Protein AF-A0A9P7HL99-F1 (afdb_monomer)

Sequence (178 aa):
MVLHQYDYIFAIGTIFSFLDAWNIGANDVANAIGPYATIYQIWRTGGLEGSKSSVPVWILCFGGAGIALGIWTHGYNIMRNLGNRLTLHSPSRGFSMELGVAITIILATRLKLPVSTTQCITGATVGVGLCSGTWRSINWRMVAWIYMGWIITLPVAGVISGVICGIIINAPRWGYSG

Secondary structure (DSSP, 8-state):
---GGGHHHHHHHHHHHHHHHHHHHHHHHHHHHHHHHHHHHHHHHSS---S--PPPHHHHHHHHHHHHHHIIIIIHHHHHHHHHHSB---HHHHHHHHHHHHHHHHHHHHTT----HHHHHHHHHHHHHHTTS-GGGB-HHHHHHHHHHHHHHHHHHHHHHHHHHHHHHHS--TT---

Solvent-accessible surface area (backbone atoms only — not comparable to full-atom values): 10237 Å² total; per-residue (Å²): 134,86,64,72,88,47,50,62,52,39,53,52,30,52,56,50,52,53,52,49,52,51,54,48,49,66,56,53,37,49,72,63,38,47,64,51,48,51,53,53,39,35,70,75,68,76,44,86,74,64,99,72,72,83,72,59,67,69,56,54,51,50,40,51,51,52,51,54,51,46,43,73,75,55,35,62,62,55,51,51,42,60,59,71,57,36,40,92,70,51,57,70,52,47,36,53,25,50,54,52,26,50,55,51,52,52,52,32,54,77,70,68,47,92,73,60,66,70,55,39,44,52,50,27,49,51,51,59,32,51,73,68,76,37,83,79,49,41,37,60,70,55,53,51,52,54,55,52,47,58,63,50,48,54,59,51,52,50,49,54,52,50,52,53,51,52,49,62,74,69,46,88,71,86,87,75,80,132

Structure (mmCIF, N/CA/C/O backbone):
data_AF-A0A9P7HL99-F1
#
_entry.id   AF-A0A9P7HL99-F1
#
loop_
_atom_site.group_PDB
_atom_site.id
_atom_site.type_symbol
_atom_site.label_atom_id
_atom_site.label_alt_id
_atom_site.label_comp_id
_atom_site.label_asym_id
_atom_site.label_entity_id
_atom_site.label_seq_id
_atom_site.pdbx_PDB_ins_code
_atom_site.Cartn_x
_atom_site.Cartn_y
_atom_site.Cartn_z
_atom_site.occupancy
_atom_site.B_iso_or_equiv
_atom_site.auth_seq_id
_atom_site.auth_comp_id
_atom_site.auth_asym_id
_atom_site.auth_atom_id
_atom_site.pdbx_PDB_model_num
ATOM 1 N N . MET A 1 1 ? 26.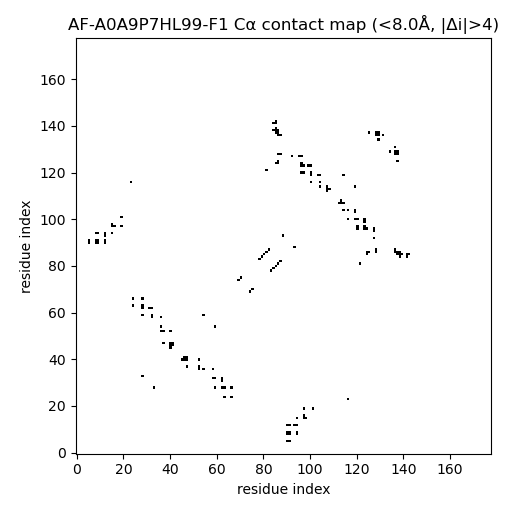460 -10.423 -21.998 1.00 44.81 1 MET A N 1
ATOM 2 C CA . MET A 1 1 ? 27.268 -9.187 -21.928 1.00 44.81 1 MET A CA 1
ATOM 3 C C . MET A 1 1 ? 26.796 -8.421 -20.700 1.00 44.81 1 MET A C 1
ATOM 5 O O . MET A 1 1 ? 25.656 -7.976 -20.701 1.00 44.81 1 MET A O 1
ATOM 9 N N . VAL A 1 2 ? 27.578 -8.399 -19.616 1.00 52.19 2 VAL A N 1
ATOM 10 C CA . VAL A 1 2 ? 27.206 -7.701 -18.370 1.00 52.19 2 VAL A CA 1
ATOM 11 C C . VAL A 1 2 ? 27.479 -6.216 -18.589 1.00 52.19 2 VAL A C 1
ATOM 13 O O . VAL A 1 2 ? 28.626 -5.819 -18.781 1.00 52.19 2 VAL A O 1
ATOM 16 N N . LEU A 1 3 ? 26.427 -5.405 -18.674 1.00 57.12 3 LEU A N 1
ATOM 17 C CA . LEU A 1 3 ? 26.557 -3.970 -18.907 1.00 57.12 3 LEU A CA 1
ATOM 18 C C . LEU A 1 3 ? 26.861 -3.262 -17.579 1.00 57.12 3 LEU A C 1
ATOM 20 O O . LEU A 1 3 ? 25.965 -2.684 -16.970 1.00 57.12 3 LEU A O 1
ATOM 24 N N . HIS A 1 4 ? 28.132 -3.258 -17.170 1.00 64.75 4 HIS A N 1
ATOM 25 C CA . HIS A 1 4 ? 28.610 -2.537 -15.977 1.00 64.75 4 HIS A CA 1
ATOM 26 C C . HIS A 1 4 ? 28.215 -1.047 -15.944 1.00 64.75 4 HIS A C 1
ATOM 28 O O . HIS A 1 4 ? 28.134 -0.424 -14.889 1.00 64.75 4 HIS A O 1
ATOM 34 N N . GLN A 1 5 ? 27.911 -0.471 -17.108 1.00 64.00 5 GLN A N 1
ATOM 35 C CA . GLN A 1 5 ? 27.458 0.907 -17.264 1.00 64.00 5 GLN A CA 1
ATOM 36 C C . GLN A 1 5 ? 26.009 1.154 -16.792 1.00 64.00 5 GLN A C 1
ATOM 38 O O . GLN A 1 5 ? 25.572 2.293 -16.796 1.00 64.00 5 GLN A O 1
ATOM 43 N N . TYR A 1 6 ? 25.238 0.143 -16.380 1.00 66.25 6 TYR A N 1
ATOM 44 C CA . TYR A 1 6 ? 23.918 0.360 -15.757 1.00 66.25 6 TYR A CA 1
ATOM 45 C C . TYR A 1 6 ? 23.887 0.003 -14.268 1.00 66.25 6 TYR A C 1
ATOM 47 O O . TYR A 1 6 ? 22.894 0.297 -13.602 1.00 66.25 6 TYR A O 1
ATOM 55 N N . ASP A 1 7 ? 24.979 -0.544 -13.727 1.00 75.50 7 ASP A N 1
ATOM 56 C CA . ASP A 1 7 ? 25.075 -0.951 -12.321 1.00 75.50 7 ASP A CA 1
ATOM 57 C C . ASP A 1 7 ? 24.948 0.254 -11.380 1.00 75.50 7 ASP A C 1
ATOM 59 O O . ASP A 1 7 ? 24.289 0.165 -10.348 1.00 75.50 7 ASP A O 1
ATOM 63 N N . TYR A 1 8 ? 25.496 1.417 -11.758 1.00 78.56 8 TYR A N 1
ATOM 64 C CA . TYR A 1 8 ? 25.363 2.641 -10.961 1.00 78.56 8 TYR A CA 1
ATOM 65 C C . TYR A 1 8 ? 23.926 3.179 -10.955 1.00 78.56 8 TYR A C 1
ATOM 67 O O . TYR A 1 8 ? 23.447 3.629 -9.917 1.00 78.56 8 TYR A O 1
ATOM 75 N N . ILE A 1 9 ? 23.211 3.103 -12.086 1.00 79.62 9 ILE A N 1
ATOM 76 C CA . ILE A 1 9 ? 21.798 3.515 -12.168 1.00 79.62 9 ILE A CA 1
ATOM 77 C C . ILE A 1 9 ? 20.944 2.572 -11.332 1.00 79.62 9 ILE A C 1
ATOM 79 O O . ILE A 1 9 ? 20.046 3.018 -10.628 1.00 79.62 9 ILE A O 1
ATOM 83 N N . PHE A 1 10 ? 21.240 1.276 -11.385 1.00 79.00 10 PHE A N 1
ATOM 84 C CA . PHE A 1 10 ? 20.561 0.280 -10.572 1.00 79.00 10 PHE A CA 1
ATOM 85 C C . PHE A 1 10 ? 20.827 0.483 -9.072 1.00 79.00 10 PHE A C 1
ATOM 87 O O . PHE A 1 10 ? 19.891 0.447 -8.275 1.00 79.00 10 PHE A O 1
ATOM 94 N N . ALA A 1 11 ? 22.073 0.768 -8.683 1.00 82.50 11 ALA A N 1
ATOM 95 C CA . ALA A 1 11 ? 22.438 1.052 -7.296 1.00 82.50 11 ALA A CA 1
ATOM 96 C C . ALA A 1 11 ? 21.744 2.317 -6.767 1.00 82.50 11 ALA A C 1
ATOM 98 O O . ALA A 1 11 ? 21.153 2.289 -5.689 1.00 82.50 11 ALA A O 1
ATOM 99 N N . ILE A 1 12 ? 21.754 3.404 -7.546 1.00 82.06 12 ILE A N 1
ATOM 100 C CA . ILE A 1 12 ? 21.038 4.640 -7.203 1.00 82.06 12 ILE A CA 1
ATOM 101 C C . ILE A 1 12 ? 19.532 4.377 -7.137 1.00 82.06 12 ILE A C 1
ATOM 103 O O . ILE A 1 12 ? 18.899 4.767 -6.162 1.00 82.06 12 ILE A O 1
ATOM 107 N N . GLY A 1 13 ? 18.968 3.671 -8.120 1.00 83.00 13 GLY A N 1
ATOM 108 C CA . GLY A 1 13 ? 17.556 3.291 -8.131 1.00 83.00 13 GLY A CA 1
ATOM 109 C C . GLY A 1 13 ? 17.159 2.537 -6.870 1.00 83.00 13 GLY A C 1
ATOM 110 O O . GLY A 1 13 ? 16.216 2.928 -6.207 1.00 83.00 13 GLY A O 1
ATOM 111 N N . THR A 1 14 ? 17.965 1.564 -6.448 1.00 82.94 14 THR A N 1
ATOM 112 C CA . THR A 1 14 ? 17.707 0.791 -5.224 1.00 82.94 14 THR A CA 1
ATOM 113 C C . THR A 1 14 ? 17.634 1.682 -3.977 1.00 82.94 14 THR A C 1
ATOM 115 O O . THR A 1 14 ? 16.794 1.461 -3.107 1.00 82.94 14 THR A O 1
ATOM 118 N N . ILE A 1 15 ? 18.481 2.715 -3.879 1.00 85.75 15 ILE A N 1
ATOM 119 C CA . ILE A 1 15 ? 18.428 3.683 -2.770 1.00 85.75 15 ILE A CA 1
ATOM 120 C C . ILE A 1 15 ? 17.095 4.444 -2.781 1.00 85.75 15 ILE A C 1
ATOM 122 O O . ILE A 1 15 ? 16.484 4.618 -1.727 1.00 85.75 15 ILE A O 1
ATOM 126 N N . PHE A 1 16 ? 16.618 4.860 -3.955 1.00 82.44 16 PHE A N 1
ATOM 127 C CA . PHE A 1 16 ? 15.313 5.510 -4.094 1.00 82.44 16 PHE A CA 1
ATOM 128 C C . PHE A 1 16 ? 14.154 4.555 -3.786 1.00 82.44 16 PHE A C 1
ATOM 130 O O . PHE A 1 16 ? 13.246 4.953 -3.058 1.00 82.44 16 PHE A O 1
ATOM 137 N N . SER A 1 17 ? 14.238 3.284 -4.183 1.00 84.12 17 SER A N 1
ATOM 138 C CA . SER A 1 17 ? 13.255 2.264 -3.811 1.00 84.12 17 SER A CA 1
ATOM 139 C C . SER A 1 17 ? 13.123 2.113 -2.289 1.00 84.12 17 SER A C 1
ATOM 141 O O . SER A 1 17 ? 12.017 1.940 -1.778 1.00 84.12 17 SER A O 1
ATOM 143 N N . PHE A 1 18 ? 14.228 2.208 -1.535 1.00 86.19 18 PHE A N 1
ATOM 144 C CA . PHE A 1 18 ? 14.181 2.199 -0.065 1.00 86.19 18 PHE A CA 1
ATOM 145 C C . PHE A 1 18 ? 13.481 3.439 0.507 1.00 86.19 18 PHE A C 1
ATOM 147 O O . PHE A 1 18 ? 12.719 3.322 1.470 1.00 86.19 18 PHE A O 1
ATOM 154 N N . LEU A 1 19 ? 13.713 4.616 -0.079 1.00 83.62 19 LEU A N 1
ATOM 155 C CA . LEU A 1 19 ? 13.029 5.850 0.320 1.00 83.62 19 LEU A CA 1
ATOM 156 C C . LEU A 1 19 ? 11.526 5.778 0.019 1.00 83.62 19 LEU A C 1
ATOM 158 O O . LEU A 1 19 ? 10.709 6.172 0.853 1.00 83.62 19 LEU A O 1
ATOM 162 N N . ASP A 1 20 ? 11.149 5.224 -1.130 1.00 82.06 20 ASP A N 1
ATOM 163 C CA . ASP A 1 20 ? 9.748 5.010 -1.488 1.00 82.06 20 ASP A CA 1
ATOM 164 C C . ASP A 1 20 ? 9.086 3.982 -0.570 1.00 82.06 20 ASP A C 1
ATOM 166 O O . ASP A 1 20 ? 7.973 4.218 -0.100 1.00 82.06 20 ASP A O 1
ATOM 170 N N . ALA A 1 21 ? 9.779 2.896 -0.215 1.00 85.00 21 ALA A N 1
ATOM 171 C CA . ALA A 1 21 ? 9.283 1.926 0.759 1.00 85.00 21 ALA A CA 1
ATOM 172 C C . ALA A 1 21 ? 9.012 2.572 2.131 1.00 85.00 21 ALA A C 1
ATOM 174 O O . ALA A 1 21 ? 7.986 2.287 2.754 1.00 85.00 21 ALA A O 1
ATOM 175 N N . TRP A 1 22 ? 9.883 3.483 2.580 1.00 83.81 22 TRP A N 1
ATOM 176 C CA . TRP A 1 22 ? 9.656 4.268 3.796 1.00 83.81 22 TRP A CA 1
ATOM 177 C C . TRP A 1 22 ? 8.414 5.161 3.677 1.00 83.81 22 TRP A C 1
ATOM 179 O O . TRP A 1 22 ? 7.564 5.162 4.571 1.00 83.81 22 TRP A O 1
ATOM 189 N N . ASN A 1 23 ? 8.280 5.898 2.570 1.00 81.44 23 ASN A N 1
ATOM 190 C CA . ASN A 1 23 ? 7.140 6.787 2.332 1.00 81.44 23 ASN A CA 1
ATOM 191 C C . ASN A 1 23 ? 5.810 6.020 2.260 1.00 81.44 23 ASN A C 1
ATOM 193 O O . ASN A 1 23 ? 4.817 6.466 2.836 1.00 81.44 23 ASN A O 1
ATOM 197 N N . ILE A 1 24 ? 5.796 4.858 1.598 1.00 81.56 24 ILE A N 1
ATOM 198 C CA . ILE A 1 24 ? 4.633 3.962 1.531 1.00 81.56 24 ILE A CA 1
ATOM 199 C C . ILE A 1 24 ? 4.276 3.472 2.933 1.00 81.56 24 ILE A C 1
ATOM 201 O O . ILE A 1 24 ? 3.126 3.599 3.340 1.00 81.56 24 ILE A O 1
ATOM 205 N N . GLY A 1 25 ? 5.257 2.988 3.702 1.00 84.25 25 GLY A N 1
ATOM 206 C CA . GLY A 1 25 ? 5.031 2.547 5.078 1.00 84.25 25 GLY A CA 1
ATOM 207 C C . GLY A 1 25 ? 4.438 3.653 5.956 1.00 84.25 25 GLY A C 1
ATOM 208 O O . GLY A 1 25 ? 3.453 3.424 6.653 1.00 84.25 25 GLY A O 1
ATOM 209 N N . ALA A 1 26 ? 4.978 4.871 5.882 1.00 79.19 26 ALA A N 1
ATOM 210 C CA . ALA A 1 26 ? 4.468 6.011 6.642 1.00 79.19 26 ALA A CA 1
ATOM 211 C C . ALA A 1 26 ? 3.020 6.382 6.266 1.00 79.19 26 ALA A C 1
ATOM 213 O O . ALA A 1 26 ? 2.236 6.747 7.143 1.00 79.19 26 ALA A O 1
ATOM 214 N N . ASN A 1 27 ? 2.659 6.275 4.983 1.00 80.44 27 ASN A N 1
ATOM 215 C CA . ASN A 1 27 ? 1.306 6.550 4.502 1.00 80.44 27 ASN A CA 1
ATOM 216 C C . ASN A 1 27 ? 0.318 5.439 4.906 1.00 80.44 27 ASN A C 1
ATOM 218 O O . ASN A 1 27 ? -0.734 5.719 5.479 1.00 80.44 27 ASN A O 1
ATOM 222 N N . ASP A 1 28 ? 0.686 4.176 4.685 1.00 82.75 28 ASP A N 1
ATOM 223 C CA . ASP A 1 28 ? -0.215 3.033 4.848 1.00 82.75 28 ASP A CA 1
ATOM 224 C C . ASP A 1 28 ? -0.431 2.636 6.314 1.00 82.75 28 ASP A C 1
ATOM 226 O O . ASP A 1 28 ? -1.506 2.140 6.663 1.00 82.75 28 ASP A O 1
ATOM 230 N N . VAL A 1 29 ? 0.530 2.916 7.208 1.00 85.06 29 VAL A N 1
ATOM 231 C CA . VAL A 1 29 ? 0.329 2.739 8.659 1.00 85.06 29 VAL A CA 1
ATOM 232 C C . VAL A 1 29 ? -0.868 3.559 9.139 1.00 85.06 29 VAL A C 1
ATOM 234 O O . VAL A 1 29 ? -1.654 3.059 9.943 1.00 85.06 29 VAL A O 1
ATOM 237 N N . ALA A 1 30 ? -1.067 4.779 8.628 1.00 81.00 30 ALA A N 1
ATOM 238 C CA . ALA A 1 30 ? -2.193 5.623 9.030 1.00 81.00 30 ALA A CA 1
ATOM 239 C C . ALA A 1 30 ? -3.555 5.007 8.657 1.00 81.00 30 ALA A C 1
ATOM 241 O O . ALA A 1 30 ? -4.509 5.140 9.426 1.00 81.00 30 ALA A O 1
ATOM 242 N N . ASN A 1 31 ? -3.633 4.276 7.539 1.00 84.38 31 ASN A N 1
ATOM 243 C CA . ASN A 1 31 ? -4.870 3.651 7.061 1.00 84.38 31 ASN A CA 1
ATOM 244 C C . ASN A 1 31 ? -5.364 2.537 8.002 1.00 84.38 31 ASN A C 1
ATOM 246 O O . ASN A 1 31 ? -6.565 2.418 8.237 1.00 84.38 31 ASN A O 1
ATOM 250 N N . ALA A 1 32 ? -4.448 1.742 8.566 1.00 84.94 32 ALA A N 1
ATOM 251 C CA . ALA A 1 32 ? -4.788 0.654 9.488 1.00 84.94 32 ALA A CA 1
ATOM 252 C C . ALA A 1 32 ? -4.819 1.106 10.958 1.00 84.94 32 ALA A C 1
ATOM 254 O O . ALA A 1 32 ? -5.713 0.727 11.717 1.00 84.94 32 ALA A O 1
ATOM 255 N N . ILE A 1 33 ? -3.846 1.923 11.370 1.00 89.06 33 ILE A N 1
ATOM 256 C CA . ILE A 1 33 ? -3.685 2.333 12.767 1.00 89.06 33 ILE A CA 1
ATOM 257 C C . ILE A 1 33 ? -4.613 3.482 13.149 1.00 89.06 33 ILE A C 1
ATOM 259 O O . ILE A 1 33 ? -4.982 3.565 14.315 1.00 89.06 33 ILE A O 1
ATOM 263 N N . GLY A 1 34 ? -5.050 4.324 12.210 1.00 85.75 34 GLY A N 1
ATOM 264 C CA . GLY A 1 34 ? -5.979 5.422 12.494 1.00 85.75 34 GLY A CA 1
ATOM 265 C C . GLY A 1 34 ? -7.244 4.955 13.230 1.00 85.75 34 GLY A C 1
ATOM 266 O O . GLY A 1 34 ? -7.441 5.347 14.382 1.00 85.75 34 GLY A O 1
ATOM 267 N N . PRO A 1 35 ? -8.056 4.056 12.637 1.00 87.69 35 PRO A N 1
ATOM 268 C CA . PRO A 1 35 ? -9.250 3.519 13.292 1.00 87.69 35 PRO A CA 1
ATOM 269 C C . PRO A 1 35 ? -8.941 2.780 14.601 1.00 87.69 35 PRO A C 1
ATOM 271 O O . PRO A 1 35 ? -9.656 2.933 15.590 1.00 87.69 35 PRO A O 1
ATOM 274 N N . TYR A 1 36 ? -7.852 2.006 14.637 1.00 88.00 36 TYR A N 1
ATOM 275 C CA . TYR A 1 36 ? -7.453 1.254 15.828 1.00 88.00 36 TYR A CA 1
ATOM 276 C C . TYR A 1 36 ? -7.071 2.173 16.999 1.00 88.00 36 TYR A C 1
ATOM 278 O O . TYR A 1 36 ? -7.488 1.950 18.135 1.00 88.00 36 TYR A O 1
ATOM 286 N N . ALA A 1 37 ? -6.318 3.240 16.730 1.00 87.12 37 ALA A N 1
ATOM 287 C CA . ALA A 1 37 ? -5.934 4.227 17.730 1.00 87.12 37 ALA A CA 1
ATOM 288 C C . ALA A 1 37 ? -7.155 4.970 18.288 1.00 87.12 37 ALA A C 1
ATOM 290 O O . ALA A 1 37 ? -7.213 5.223 19.492 1.00 87.12 37 ALA A O 1
ATOM 291 N N . THR A 1 38 ? -8.153 5.259 17.444 1.00 86.19 38 THR A N 1
ATOM 292 C CA . THR A 1 38 ? -9.435 5.825 17.887 1.00 86.19 38 THR A CA 1
ATOM 293 C C . THR A 1 38 ? -10.159 4.885 18.853 1.00 86.19 38 THR A C 1
ATOM 295 O O . THR A 1 38 ? -10.580 5.325 19.921 1.00 86.19 38 THR A O 1
ATOM 298 N N . ILE A 1 39 ? -10.247 3.588 18.537 1.00 86.62 39 ILE A N 1
ATOM 299 C CA . ILE A 1 39 ? -10.863 2.586 19.426 1.00 86.62 39 ILE A CA 1
ATOM 300 C C . ILE A 1 39 ? -10.112 2.511 20.763 1.00 86.62 39 ILE A C 1
ATOM 302 O O . ILE A 1 39 ? -10.735 2.537 21.824 1.00 86.62 39 ILE A O 1
ATOM 306 N N . TYR A 1 40 ? -8.777 2.474 20.725 1.00 86.50 40 TYR A N 1
ATOM 307 C CA . TYR A 1 40 ? -7.946 2.420 21.930 1.00 86.50 40 TYR A CA 1
ATOM 308 C C . TYR A 1 40 ? -8.132 3.648 22.834 1.00 86.50 40 TYR A C 1
ATOM 310 O O . TYR A 1 40 ? -8.158 3.524 24.058 1.00 86.50 40 TYR A O 1
ATOM 318 N N . GLN A 1 41 ? -8.291 4.836 22.251 1.00 83.81 41 GLN A N 1
ATOM 319 C CA . GLN A 1 41 ? -8.527 6.055 23.025 1.00 83.81 41 GLN A CA 1
ATOM 320 C C . GLN A 1 41 ? -9.915 6.118 23.639 1.00 83.81 41 GLN A C 1
ATOM 322 O O . GLN A 1 41 ? -10.026 6.451 24.816 1.00 83.81 41 GLN A O 1
ATOM 327 N N . ILE A 1 42 ? -10.953 5.738 22.891 1.00 85.31 42 ILE A N 1
ATOM 328 C CA . ILE A 1 42 ? -12.309 5.630 23.444 1.00 85.31 42 ILE A CA 1
ATOM 329 C C . ILE A 1 42 ? -12.308 4.642 24.615 1.00 85.31 42 ILE A C 1
ATOM 331 O O . ILE A 1 42 ? -12.889 4.930 25.658 1.00 85.31 42 ILE A O 1
ATOM 335 N N . TRP A 1 43 ? -11.603 3.516 24.479 1.00 84.81 43 TRP A N 1
ATOM 336 C CA . TRP A 1 43 ? -11.478 2.522 25.543 1.00 84.81 43 TRP A CA 1
ATOM 337 C C . TRP A 1 43 ? -10.762 3.060 26.791 1.00 84.81 43 TRP A C 1
ATOM 339 O O . TRP A 1 43 ? -11.174 2.759 27.908 1.00 84.81 43 TRP A O 1
ATOM 349 N N . ARG A 1 44 ? -9.707 3.868 26.625 1.00 82.94 44 ARG A N 1
ATOM 350 C CA . ARG A 1 44 ? -8.910 4.387 27.749 1.00 82.94 44 ARG A CA 1
ATOM 351 C C . ARG A 1 44 ? -9.558 5.578 28.458 1.00 82.94 44 ARG A C 1
ATOM 353 O O . ARG A 1 44 ? -9.461 5.681 29.676 1.00 82.94 44 ARG A O 1
ATOM 360 N N . THR A 1 45 ? -10.149 6.489 27.693 1.00 80.62 45 THR A N 1
ATOM 361 C CA . THR A 1 45 ? -10.577 7.811 28.173 1.00 80.62 45 THR A CA 1
ATOM 362 C C . THR A 1 45 ? -12.101 7.925 28.297 1.00 80.62 45 THR A C 1
ATOM 364 O O . THR A 1 45 ? -12.605 8.850 28.924 1.00 80.62 45 THR A O 1
ATOM 367 N N . GLY A 1 46 ? -12.865 6.990 27.722 1.00 76.06 46 GLY A N 1
ATOM 368 C CA . GLY A 1 46 ? -14.332 7.026 27.723 1.00 76.06 46 GLY A CA 1
ATOM 369 C C . GLY A 1 46 ? -14.937 8.058 26.762 1.00 76.06 46 GLY A C 1
ATOM 370 O O . GLY A 1 46 ? -16.153 8.222 26.724 1.00 76.06 46 GLY A O 1
ATOM 371 N N . GLY A 1 47 ? -14.110 8.743 25.968 1.00 70.81 47 GLY A N 1
ATOM 372 C CA . GLY A 1 47 ? -14.524 9.768 25.013 1.00 70.81 47 GLY A CA 1
ATOM 373 C C . GLY A 1 47 ? -13.405 10.139 24.039 1.00 70.81 47 GLY A C 1
ATOM 374 O O . GLY A 1 47 ? -12.270 9.678 24.163 1.00 70.81 47 GLY A O 1
ATOM 375 N N . LEU A 1 48 ? -13.733 10.967 23.046 1.00 72.81 48 LEU A N 1
ATOM 376 C CA . LEU A 1 48 ? -12.768 11.485 22.074 1.00 72.81 48 LEU A CA 1
ATOM 377 C C . LEU A 1 48 ? -12.149 12.787 22.600 1.00 72.81 48 LEU A C 1
ATOM 379 O O . LEU A 1 48 ? -12.779 13.843 22.555 1.00 72.81 48 LEU A O 1
ATOM 383 N N . GLU A 1 49 ? -10.905 12.731 23.074 1.00 57.84 49 GLU A N 1
ATOM 384 C CA . GLU A 1 49 ? -10.127 13.924 23.438 1.00 57.84 49 GLU A CA 1
ATOM 385 C C . GLU A 1 49 ? -9.606 14.650 22.181 1.00 57.84 49 GLU A C 1
ATOM 387 O O . GLU A 1 49 ? -8.449 14.524 21.790 1.00 57.84 49 GLU A O 1
ATOM 392 N N . GLY A 1 50 ? -10.480 15.428 21.532 1.00 59.78 50 GLY A N 1
ATOM 393 C CA . GLY A 1 50 ? -10.128 16.408 20.494 1.00 59.78 50 GLY A CA 1
ATOM 394 C C . GLY A 1 50 ? -9.505 15.866 19.190 1.00 59.78 50 GLY A C 1
ATOM 395 O O . GLY A 1 50 ? -9.198 14.689 19.027 1.00 59.78 50 GLY A O 1
ATOM 396 N N . SER A 1 51 ? -9.293 16.760 18.214 1.00 57.38 51 SER A N 1
ATOM 397 C CA . SER A 1 51 ? -8.822 16.411 16.854 1.00 57.38 51 SER A CA 1
ATOM 398 C C . SER A 1 51 ? -7.363 15.932 16.752 1.00 57.38 51 SER A C 1
ATOM 400 O O . SER A 1 51 ? -6.892 15.669 15.646 1.00 57.38 51 SER A O 1
ATOM 402 N N . LYS A 1 52 ? -6.610 15.857 17.860 1.00 56.47 52 LYS A N 1
ATOM 403 C CA . LYS A 1 52 ? -5.189 15.457 17.880 1.00 56.47 52 LYS A CA 1
ATOM 404 C C . LYS A 1 52 ? -4.921 14.407 18.951 1.00 56.47 52 LYS A C 1
ATOM 406 O O . LYS A 1 52 ? -4.210 14.619 19.925 1.00 56.47 52 LYS A O 1
ATOM 411 N N . SER A 1 53 ? -5.500 13.251 18.693 1.00 61.38 53 SER A N 1
ATOM 412 C CA . SER A 1 53 ? -5.184 11.966 19.293 1.00 61.38 53 SER A CA 1
ATOM 413 C C . SER A 1 53 ? -3.679 11.655 19.202 1.00 61.38 53 SER A C 1
ATOM 415 O O . SER A 1 53 ?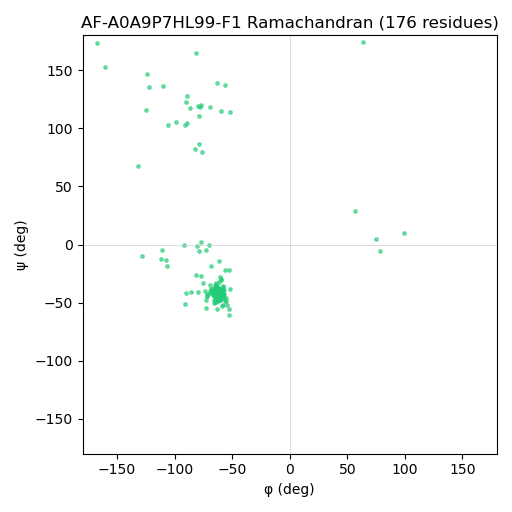 -3.142 11.463 18.112 1.00 61.38 53 SER A O 1
ATOM 417 N N . SER A 1 54 ? -2.980 11.598 20.341 1.00 69.06 54 SER A N 1
ATOM 418 C CA . SER A 1 54 ? -1.613 11.060 20.389 1.00 69.06 54 SER A CA 1
ATOM 419 C C . SER A 1 54 ? -1.667 9.532 20.332 1.00 69.06 54 SER A C 1
ATOM 421 O O . SER A 1 54 ? -2.289 8.898 21.190 1.00 69.06 54 SER A O 1
ATOM 423 N N . VAL A 1 55 ? -1.038 8.941 19.313 1.00 80.00 55 VAL A N 1
ATOM 424 C CA . VAL A 1 55 ? -0.994 7.486 19.119 1.00 80.00 55 VAL A CA 1
ATOM 425 C C . VAL A 1 55 ? 0.230 6.910 19.843 1.00 80.00 55 VAL A C 1
ATOM 427 O O . VAL A 1 55 ? 1.355 7.311 19.542 1.00 80.00 55 VAL A O 1
ATOM 430 N N . PRO A 1 56 ? 0.054 5.959 20.781 1.00 84.94 56 PRO A N 1
ATOM 431 C CA . PRO A 1 56 ? 1.168 5.268 21.420 1.00 84.94 56 PRO A CA 1
ATOM 432 C C . PRO A 1 56 ? 2.102 4.590 20.409 1.00 84.94 56 PRO A C 1
ATOM 434 O O . PRO A 1 56 ? 1.651 3.898 19.497 1.00 84.94 56 PRO A O 1
ATOM 437 N N . VAL A 1 57 ? 3.415 4.708 20.627 1.00 87.81 57 VAL A N 1
ATOM 438 C CA . VAL A 1 57 ? 4.447 4.171 19.717 1.00 87.81 57 VAL A CA 1
ATOM 439 C C . VAL A 1 57 ? 4.318 2.659 19.508 1.00 87.81 57 VAL A C 1
ATOM 441 O O . VAL A 1 57 ? 4.516 2.176 18.398 1.00 87.81 57 VAL A O 1
ATOM 444 N N . TRP A 1 58 ? 3.919 1.900 20.533 1.00 88.56 58 TRP A N 1
ATOM 445 C CA . TRP A 1 58 ? 3.759 0.447 20.413 1.00 88.56 58 TRP A CA 1
ATOM 446 C C . TRP A 1 58 ? 2.696 0.045 19.377 1.00 88.56 58 TRP A C 1
ATOM 448 O O . TRP A 1 58 ? 2.859 -0.967 18.699 1.00 88.56 58 TRP A O 1
ATOM 458 N N . ILE A 1 59 ? 1.643 0.855 19.210 1.00 88.75 59 ILE A N 1
ATOM 459 C CA . ILE A 1 59 ? 0.593 0.623 18.211 1.00 88.75 59 ILE A CA 1
ATOM 460 C C . ILE A 1 59 ? 1.157 0.838 16.802 1.00 88.75 59 ILE A C 1
ATOM 462 O O . ILE A 1 59 ? 0.863 0.068 15.889 1.00 88.75 59 ILE A O 1
ATOM 466 N N . LEU A 1 60 ? 2.004 1.856 16.629 1.00 88.75 60 LEU A N 1
ATOM 467 C CA . LEU A 1 60 ? 2.696 2.103 15.364 1.00 88.75 60 LEU A CA 1
ATOM 468 C C . LEU A 1 60 ? 3.647 0.947 15.025 1.00 88.75 60 LEU A C 1
ATOM 470 O O . LEU A 1 60 ? 3.646 0.477 13.889 1.00 88.75 60 LEU A O 1
ATOM 474 N N . CYS A 1 61 ? 4.394 0.433 16.010 1.00 90.31 61 CYS A N 1
ATOM 475 C CA . CYS A 1 61 ? 5.245 -0.747 15.831 1.00 90.31 61 CYS A CA 1
ATOM 476 C C . CYS A 1 61 ? 4.431 -1.987 15.433 1.00 90.31 61 CYS A C 1
ATOM 478 O O . CYS A 1 61 ? 4.844 -2.728 14.543 1.00 90.31 61 CYS A O 1
ATOM 480 N N . PHE A 1 62 ? 3.264 -2.192 16.050 1.00 90.69 62 PHE A N 1
ATOM 481 C CA . PHE A 1 62 ? 2.347 -3.275 15.692 1.00 90.69 62 PHE A CA 1
ATOM 482 C C . PHE A 1 62 ? 1.852 -3.152 14.241 1.00 90.69 62 PHE A C 1
ATOM 484 O O . PHE A 1 62 ? 1.911 -4.123 13.487 1.00 90.69 62 PHE A O 1
ATOM 491 N N . GLY A 1 63 ? 1.442 -1.952 13.819 1.00 90.44 63 GLY A N 1
ATOM 492 C CA . GLY A 1 63 ? 1.033 -1.689 12.436 1.00 90.44 63 GLY A CA 1
ATOM 493 C C . GLY A 1 63 ? 2.156 -1.928 11.428 1.00 90.44 63 GLY A C 1
ATOM 494 O O . GLY A 1 63 ? 1.955 -2.619 10.430 1.00 90.44 63 GLY A O 1
ATOM 495 N N . GLY A 1 64 ? 3.357 -1.422 11.719 1.00 90.19 64 GLY A N 1
ATOM 496 C CA . GLY A 1 64 ? 4.538 -1.622 10.876 1.00 90.19 64 GLY A CA 1
ATOM 497 C C . GLY A 1 64 ? 4.928 -3.097 10.743 1.00 90.19 64 GLY A C 1
ATOM 498 O O . GLY A 1 64 ? 5.188 -3.568 9.635 1.00 90.19 64 GLY A O 1
ATOM 499 N N . ALA A 1 65 ? 4.893 -3.855 11.844 1.00 92.06 65 ALA A N 1
ATOM 500 C CA . ALA A 1 65 ? 5.139 -5.296 11.822 1.00 92.06 65 ALA A CA 1
ATOM 501 C C . ALA A 1 65 ? 4.093 -6.046 10.978 1.00 92.06 65 ALA A C 1
ATOM 503 O O . ALA A 1 65 ? 4.450 -6.932 10.202 1.00 92.06 65 ALA A O 1
ATOM 504 N N . GLY A 1 66 ? 2.816 -5.659 11.070 1.00 92.56 66 GLY A N 1
ATOM 505 C CA . GLY A 1 66 ? 1.744 -6.221 10.246 1.00 92.56 66 GLY A CA 1
ATOM 506 C C . GLY A 1 66 ? 1.962 -5.997 8.746 1.00 92.56 66 GLY A C 1
ATOM 507 O O . GLY A 1 66 ? 1.827 -6.935 7.960 1.00 92.56 66 GLY A O 1
ATOM 508 N N . ILE A 1 67 ? 2.371 -4.786 8.349 1.00 91.19 67 ILE A N 1
ATOM 509 C CA . ILE A 1 67 ? 2.711 -4.473 6.951 1.00 91.19 67 ILE A CA 1
ATOM 510 C C . ILE A 1 67 ? 3.893 -5.328 6.482 1.00 91.19 67 ILE A C 1
ATOM 512 O O . ILE A 1 67 ? 3.811 -5.952 5.422 1.00 91.19 67 ILE A O 1
ATOM 516 N N . ALA A 1 68 ? 4.963 -5.419 7.280 1.00 90.94 68 ALA A N 1
ATOM 517 C CA . ALA A 1 68 ? 6.136 -6.225 6.941 1.00 90.94 68 ALA A CA 1
ATOM 518 C C . ALA A 1 68 ? 5.774 -7.706 6.720 1.00 90.94 68 ALA A C 1
ATOM 520 O O . ALA A 1 68 ? 6.184 -8.305 5.723 1.00 90.94 68 ALA A O 1
ATOM 521 N N . LEU A 1 69 ? 4.942 -8.282 7.595 1.00 93.69 69 LEU A N 1
ATOM 522 C CA . LEU A 1 69 ? 4.450 -9.658 7.461 1.00 93.69 69 LEU A CA 1
ATOM 523 C C . LEU A 1 69 ? 3.547 -9.845 6.231 1.00 93.69 69 LEU A C 1
ATOM 525 O O . LEU A 1 69 ? 3.652 -10.853 5.526 1.00 93.69 69 LEU A O 1
ATOM 529 N N . GLY A 1 70 ? 2.678 -8.878 5.933 1.00 90.81 70 GLY A N 1
ATOM 530 C CA . GLY A 1 70 ? 1.818 -8.915 4.748 1.00 90.81 70 GLY A CA 1
ATOM 531 C C . GLY A 1 70 ? 2.619 -8.903 3.444 1.00 90.81 70 GLY A C 1
ATOM 532 O O . GLY A 1 70 ? 2.373 -9.717 2.549 1.00 90.81 70 GLY A O 1
ATOM 533 N N . ILE A 1 71 ? 3.632 -8.034 3.360 1.00 89.94 71 ILE A N 1
ATOM 534 C CA . ILE A 1 71 ? 4.531 -7.960 2.201 1.00 89.94 71 ILE A CA 1
ATOM 535 C C . ILE A 1 71 ? 5.313 -9.266 2.050 1.00 89.94 71 ILE A C 1
ATOM 537 O O . ILE A 1 71 ? 5.385 -9.803 0.942 1.00 89.94 71 ILE A O 1
ATOM 541 N N . TRP A 1 72 ? 5.839 -9.811 3.151 1.00 89.94 72 TRP A N 1
ATOM 542 C CA . TRP A 1 72 ? 6.613 -11.052 3.120 1.00 89.94 72 TRP A CA 1
ATOM 543 C C . TRP A 1 72 ? 5.774 -12.253 2.660 1.00 89.94 72 TRP A C 1
ATOM 545 O O . TRP A 1 72 ? 6.245 -13.071 1.871 1.00 89.94 72 TRP A O 1
ATOM 555 N N . THR A 1 73 ? 4.516 -12.348 3.095 1.00 92.25 73 THR A N 1
ATOM 556 C CA . THR A 1 73 ? 3.668 -13.515 2.799 1.00 92.25 73 THR A CA 1
ATOM 557 C C . THR A 1 73 ? 2.937 -13.430 1.461 1.00 92.25 73 THR A C 1
ATOM 559 O O . THR A 1 73 ? 2.846 -14.440 0.770 1.00 92.25 73 THR A O 1
ATOM 562 N N . HIS A 1 74 ? 2.401 -12.265 1.082 1.00 90.06 74 HIS A N 1
ATOM 563 C CA . HIS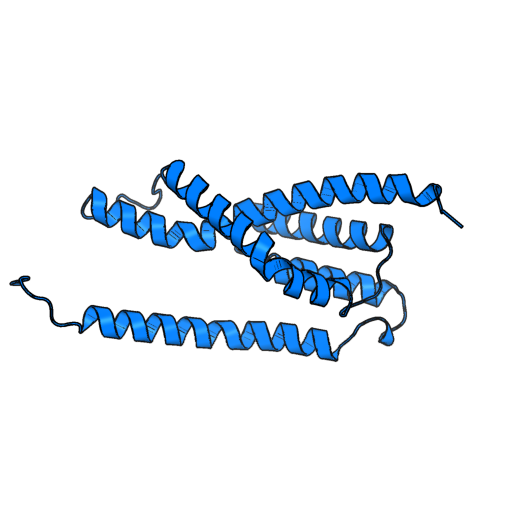 A 1 74 ? 1.523 -12.120 -0.092 1.00 90.06 74 HIS A CA 1
ATOM 564 C C . HIS A 1 74 ? 1.943 -11.011 -1.064 1.00 90.06 74 HIS A C 1
ATOM 566 O O . HIS A 1 74 ? 1.420 -10.957 -2.183 1.00 90.06 74 HIS A O 1
ATOM 572 N N . GLY A 1 75 ? 2.907 -10.158 -0.700 1.00 85.00 75 GLY A N 1
ATOM 573 C CA . GLY A 1 75 ? 3.344 -9.032 -1.534 1.00 85.00 75 GLY A CA 1
ATOM 574 C C . GLY A 1 75 ? 3.884 -9.451 -2.905 1.00 85.00 75 GLY A C 1
ATOM 575 O O . GLY A 1 75 ? 3.710 -8.732 -3.893 1.00 85.00 75 GLY A O 1
ATOM 576 N N . TYR A 1 76 ? 4.461 -10.653 -3.010 1.00 85.69 76 TYR A N 1
ATOM 577 C CA . TYR A 1 76 ? 5.025 -11.165 -4.263 1.00 85.69 76 TYR A CA 1
ATOM 578 C C . TYR A 1 76 ? 3.996 -11.284 -5.398 1.00 85.69 76 TYR A C 1
ATOM 580 O O . TYR A 1 76 ? 4.362 -11.149 -6.566 1.00 85.69 76 TYR A O 1
ATOM 588 N N . ASN A 1 77 ? 2.710 -11.490 -5.087 1.00 86.56 77 ASN A N 1
ATOM 589 C CA . ASN A 1 77 ? 1.659 -11.580 -6.102 1.00 86.56 77 ASN A CA 1
ATOM 590 C C . ASN A 1 77 ? 1.459 -10.243 -6.821 1.00 86.56 77 ASN A C 1
ATOM 592 O O . ASN A 1 77 ? 1.368 -10.204 -8.051 1.00 86.56 77 ASN A O 1
ATOM 596 N N . ILE A 1 78 ? 1.448 -9.142 -6.064 1.00 84.12 78 ILE A N 1
ATOM 597 C CA . ILE A 1 78 ? 1.325 -7.795 -6.625 1.00 84.12 78 ILE A CA 1
ATOM 598 C C . ILE A 1 78 ? 2.616 -7.406 -7.344 1.00 84.12 78 ILE A C 1
ATOM 600 O O . ILE A 1 78 ? 2.544 -6.957 -8.487 1.00 84.12 78 ILE A O 1
ATOM 604 N N . MET A 1 79 ? 3.786 -7.667 -6.748 1.00 84.81 79 MET A N 1
ATOM 605 C CA . MET A 1 79 ? 5.081 -7.378 -7.382 1.00 84.81 79 MET A CA 1
ATOM 606 C C . MET A 1 79 ? 5.247 -8.118 -8.714 1.00 84.81 79 MET A C 1
ATOM 608 O O . MET A 1 79 ? 5.681 -7.531 -9.702 1.00 84.81 79 MET A O 1
ATOM 612 N N . ARG A 1 80 ? 4.829 -9.388 -8.797 1.00 83.62 80 ARG A N 1
ATOM 613 C CA . ARG A 1 80 ? 4.864 -10.157 -10.050 1.00 83.62 80 ARG A CA 1
ATOM 614 C C . ARG A 1 80 ? 3.920 -9.582 -11.102 1.00 83.62 80 ARG A C 1
ATOM 616 O O . ARG A 1 80 ? 4.244 -9.604 -12.288 1.00 83.62 80 ARG A O 1
ATOM 623 N N . ASN A 1 81 ? 2.752 -9.114 -10.682 1.00 80.56 81 ASN A N 1
ATOM 624 C CA . ASN A 1 81 ? 1.744 -8.564 -11.574 1.00 80.56 81 ASN A CA 1
ATOM 625 C C . ASN A 1 81 ? 2.171 -7.185 -12.106 1.00 80.56 81 ASN A C 1
ATOM 627 O O . ASN A 1 81 ? 2.277 -7.026 -13.321 1.00 80.56 81 ASN A O 1
ATOM 631 N N . LEU A 1 82 ? 2.495 -6.222 -11.241 1.00 79.25 82 LEU A N 1
ATOM 632 C CA . LEU A 1 82 ? 2.968 -4.907 -11.689 1.00 79.25 82 LEU A CA 1
ATOM 633 C C . LEU A 1 82 ? 4.325 -4.984 -12.399 1.00 79.25 82 LEU A C 1
ATOM 635 O O . LEU A 1 82 ? 4.492 -4.371 -13.449 1.00 79.25 82 LEU A O 1
ATOM 639 N N . GLY A 1 83 ? 5.266 -5.764 -11.865 1.00 78.12 83 GLY A N 1
ATOM 640 C CA . GLY A 1 83 ? 6.631 -5.829 -12.380 1.00 78.12 83 GLY A CA 1
ATOM 641 C C . GLY A 1 83 ? 6.747 -6.560 -13.717 1.00 78.12 83 GLY A C 1
ATOM 642 O O . GLY A 1 83 ? 7.404 -6.079 -14.631 1.00 78.12 83 GLY A O 1
ATOM 643 N N . ASN A 1 84 ? 6.080 -7.705 -13.878 1.00 80.00 84 ASN A N 1
ATOM 644 C CA . ASN A 1 84 ? 6.333 -8.558 -15.047 1.00 80.00 84 ASN A CA 1
ATOM 645 C C . ASN A 1 84 ? 5.218 -8.534 -16.095 1.00 80.00 84 ASN A C 1
ATOM 647 O O . ASN A 1 84 ? 5.442 -8.971 -17.222 1.00 80.00 84 ASN A O 1
ATOM 651 N N . ARG A 1 85 ? 4.002 -8.088 -15.748 1.00 79.06 85 ARG A N 1
ATOM 652 C CA . ARG A 1 85 ? 2.832 -8.228 -16.635 1.00 79.06 85 ARG A CA 1
ATOM 653 C C . ARG A 1 85 ? 2.292 -6.909 -17.192 1.00 79.06 85 ARG A C 1
ATOM 655 O O . ARG A 1 85 ? 1.481 -6.970 -18.118 1.00 79.06 85 ARG A O 1
ATOM 662 N N . LEU A 1 86 ? 2.720 -5.759 -16.660 1.00 80.06 86 LEU A N 1
ATOM 663 C CA . LEU A 1 86 ? 2.201 -4.444 -17.052 1.00 80.06 86 LEU A CA 1
ATOM 664 C C . LEU A 1 86 ? 3.004 -3.803 -18.197 1.00 80.06 86 LEU A C 1
ATOM 666 O O . LEU A 1 86 ? 2.414 -3.412 -19.204 1.00 80.06 86 LEU A O 1
ATOM 670 N N . THR A 1 87 ? 4.332 -3.724 -18.062 1.00 81.12 87 THR A N 1
ATOM 671 C CA . THR A 1 87 ? 5.260 -3.233 -19.098 1.00 81.12 87 THR A CA 1
ATOM 672 C C . THR A 1 87 ? 6.692 -3.715 -18.839 1.00 81.12 87 THR A C 1
ATOM 674 O O . THR A 1 87 ? 7.089 -3.927 -17.691 1.00 81.12 87 THR A O 1
ATOM 677 N N . LEU A 1 88 ? 7.489 -3.851 -19.903 1.00 78.38 88 LEU A N 1
ATOM 678 C CA . LEU A 1 88 ? 8.919 -4.153 -19.811 1.00 78.38 88 LEU A CA 1
ATOM 679 C C . LEU A 1 88 ? 9.711 -2.879 -19.491 1.00 78.38 88 LEU A C 1
ATOM 681 O O . LEU A 1 88 ? 9.743 -1.924 -20.277 1.00 78.38 88 LEU A O 1
ATOM 685 N N . HIS A 1 89 ? 10.399 -2.882 -18.353 1.00 80.88 89 HIS A N 1
ATOM 686 C CA . HIS A 1 89 ? 11.185 -1.748 -17.884 1.00 80.88 89 HIS A CA 1
ATOM 687 C C . HIS A 1 89 ? 12.654 -2.129 -17.660 1.00 80.88 89 HIS A C 1
ATOM 689 O O . HIS A 1 89 ? 12.971 -3.178 -17.112 1.00 80.88 89 HIS A O 1
ATOM 695 N N . SER A 1 90 ? 13.557 -1.261 -18.120 1.00 83.94 90 SER A N 1
ATOM 696 C CA . SER A 1 90 ? 14.980 -1.273 -17.772 1.00 83.94 90 SER A CA 1
ATOM 697 C C . SER A 1 90 ? 15.198 -0.582 -16.416 1.00 83.94 90 SER A C 1
ATOM 699 O O . SER A 1 90 ? 14.326 0.181 -15.993 1.00 83.94 90 SER A O 1
ATOM 701 N N . PRO A 1 91 ? 16.365 -0.740 -15.761 1.00 80.88 91 PRO A N 1
ATOM 702 C CA . PRO A 1 91 ? 16.679 -0.030 -14.515 1.00 80.88 91 PRO A CA 1
ATOM 703 C C . PRO A 1 91 ? 16.478 1.491 -14.598 1.00 80.88 91 PRO A C 1
ATOM 705 O O . PRO A 1 91 ? 15.931 2.099 -13.686 1.00 80.88 91 PRO A O 1
ATOM 708 N N . SER A 1 92 ? 16.822 2.103 -15.735 1.00 83.94 92 SER A N 1
ATOM 709 C CA . SER A 1 92 ? 16.585 3.530 -15.991 1.00 83.94 92 SER A CA 1
ATOM 710 C C . SER A 1 92 ? 15.100 3.906 -16.035 1.00 83.94 92 SER A C 1
ATOM 712 O O . SER A 1 92 ? 14.714 4.933 -15.486 1.00 83.94 92 SER A O 1
ATOM 714 N N . ARG A 1 93 ? 14.251 3.064 -16.642 1.00 86.06 93 ARG A N 1
ATOM 715 C CA . ARG A 1 93 ? 12.790 3.250 -16.647 1.00 86.06 93 ARG A CA 1
ATOM 716 C C . ARG A 1 93 ? 12.209 3.060 -15.248 1.00 86.06 93 ARG A C 1
ATOM 718 O O . ARG A 1 93 ? 11.327 3.821 -14.870 1.00 86.06 93 ARG A O 1
ATOM 725 N N . GLY A 1 94 ? 12.725 2.083 -14.497 1.00 85.56 94 GLY A N 1
ATOM 726 C CA . GLY A 1 94 ? 12.418 1.865 -13.079 1.00 85.56 94 GLY A CA 1
ATOM 727 C C . GLY A 1 94 ? 12.636 3.127 -12.255 1.00 85.56 94 GLY A C 1
ATOM 728 O O . GLY A 1 94 ? 11.697 3.650 -11.664 1.00 85.56 94 GLY A O 1
ATOM 729 N N . PHE A 1 95 ? 13.844 3.681 -12.340 1.00 85.81 95 PHE A N 1
ATOM 730 C CA . PHE A 1 95 ? 14.209 4.915 -11.652 1.00 85.81 95 PHE A CA 1
ATOM 731 C C . PHE A 1 95 ? 13.304 6.101 -12.023 1.00 85.81 95 PHE A C 1
ATOM 733 O O . PHE A 1 95 ? 12.859 6.839 -11.149 1.00 85.81 95 PHE A O 1
ATOM 740 N N . SER A 1 96 ? 12.976 6.280 -13.309 1.00 88.50 96 SER A N 1
ATOM 741 C CA . SER A 1 96 ? 12.052 7.344 -13.729 1.00 88.50 96 SER A CA 1
ATOM 742 C C . SER A 1 96 ? 10.635 7.167 -13.172 1.00 88.50 96 SER A C 1
ATOM 744 O O . SER A 1 96 ? 9.987 8.165 -12.859 1.00 88.50 96 SER A O 1
ATOM 746 N N . MET A 1 97 ? 10.149 5.925 -13.047 1.00 89.81 97 MET A N 1
ATOM 747 C CA . MET A 1 97 ? 8.841 5.646 -12.444 1.00 89.8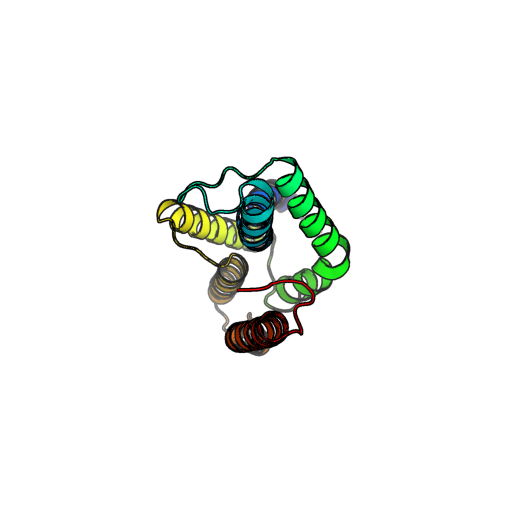1 97 MET A CA 1
ATOM 748 C C . MET A 1 97 ? 8.831 6.023 -10.960 1.00 89.81 97 MET A C 1
ATOM 750 O O . MET A 1 97 ? 7.948 6.767 -10.541 1.00 89.81 97 MET A O 1
ATOM 754 N N . GLU A 1 98 ? 9.826 5.569 -10.195 1.00 86.88 98 GLU A N 1
ATOM 755 C CA . GLU A 1 98 ? 9.965 5.876 -8.763 1.00 86.88 98 GLU A CA 1
ATOM 756 C C . GLU A 1 98 ? 10.099 7.380 -8.515 1.00 86.88 98 GLU A C 1
ATOM 758 O O . GLU A 1 98 ? 9.352 7.953 -7.727 1.00 86.88 98 GLU A O 1
ATOM 763 N N . LEU A 1 99 ? 10.947 8.073 -9.279 1.00 87.19 99 LEU A N 1
ATOM 764 C CA . LEU A 1 99 ? 11.108 9.521 -9.151 1.00 87.19 99 LEU A CA 1
ATOM 765 C C . LEU A 1 99 ? 9.795 10.281 -9.424 1.00 87.19 99 LEU A C 1
ATOM 767 O O . LEU A 1 99 ? 9.462 11.224 -8.703 1.00 87.19 99 LEU A O 1
ATOM 771 N N . GLY A 1 100 ? 9.018 9.858 -10.426 1.00 88.94 100 GLY A N 1
ATOM 772 C CA . GLY A 1 100 ? 7.697 10.431 -10.705 1.00 88.94 100 GLY A CA 1
ATOM 773 C C . GLY A 1 100 ? 6.693 10.199 -9.571 1.00 88.94 100 GLY A C 1
ATOM 774 O O . GLY A 1 100 ? 5.932 11.106 -9.213 1.00 88.94 100 GLY A O 1
ATOM 775 N N . VAL A 1 101 ? 6.714 9.010 -8.967 1.00 88.81 101 VAL A N 1
ATOM 776 C CA . VAL A 1 101 ? 5.894 8.673 -7.797 1.00 88.81 101 VAL A CA 1
ATOM 777 C C . VAL A 1 101 ? 6.294 9.507 -6.587 1.00 88.81 101 VAL A C 1
ATOM 779 O O . VAL A 1 101 ? 5.424 10.147 -5.996 1.00 88.81 101 VAL A O 1
ATOM 782 N N . ALA A 1 102 ? 7.586 9.569 -6.265 1.00 84.81 102 ALA A N 1
ATOM 783 C CA . ALA A 1 102 ? 8.115 10.329 -5.141 1.00 84.81 102 ALA A CA 1
ATOM 784 C C . ALA A 1 102 ? 7.711 11.808 -5.222 1.00 84.81 102 ALA A C 1
ATOM 786 O O . ALA A 1 102 ? 7.164 12.352 -4.263 1.00 84.81 102 ALA A O 1
ATOM 787 N N . ILE A 1 103 ? 7.885 12.449 -6.385 1.00 86.62 103 ILE A N 1
ATOM 788 C CA . ILE A 1 103 ? 7.468 13.846 -6.599 1.00 86.62 103 ILE A CA 1
ATOM 789 C C . ILE A 1 103 ? 5.960 14.007 -6.369 1.00 86.62 103 ILE A C 1
ATOM 791 O O . ILE A 1 103 ? 5.537 14.930 -5.668 1.00 86.62 103 ILE A O 1
ATOM 795 N N . THR A 1 104 ? 5.150 13.099 -6.921 1.00 88.19 104 THR A N 1
ATOM 796 C CA . THR A 1 104 ? 3.685 13.149 -6.802 1.00 88.19 104 THR A CA 1
ATOM 797 C C . THR A 1 104 ? 3.232 13.001 -5.348 1.00 88.19 104 THR A C 1
ATOM 799 O O . THR A 1 104 ? 2.425 13.800 -4.869 1.00 88.19 104 THR A O 1
ATOM 802 N N . ILE A 1 105 ? 3.775 12.018 -4.624 1.00 83.88 105 ILE A N 1
ATOM 803 C CA . ILE A 1 105 ? 3.439 11.758 -3.218 1.00 83.88 105 ILE A CA 1
ATOM 804 C C . ILE A 1 105 ? 3.897 12.918 -2.335 1.00 83.88 105 ILE A C 1
ATOM 806 O O . ILE A 1 105 ? 3.130 13.366 -1.481 1.00 83.88 105 ILE A O 1
ATOM 810 N N . ILE A 1 106 ? 5.115 13.433 -2.535 1.00 83.06 106 ILE A N 1
ATOM 811 C CA . ILE A 1 106 ? 5.633 14.567 -1.761 1.00 83.06 106 ILE A CA 1
ATOM 812 C C . ILE A 1 106 ? 4.734 15.786 -1.970 1.00 83.06 106 ILE A C 1
ATOM 814 O O . ILE A 1 106 ? 4.309 16.401 -0.992 1.00 83.06 106 ILE A O 1
ATOM 818 N N . LEU A 1 107 ? 4.386 16.112 -3.217 1.00 86.12 107 LEU A N 1
ATOM 819 C CA . LEU A 1 107 ? 3.509 17.243 -3.518 1.00 86.12 107 LEU A CA 1
ATOM 820 C C . LEU A 1 107 ? 2.127 17.074 -2.870 1.00 86.12 107 LEU A C 1
ATOM 822 O O . LEU A 1 107 ? 1.650 17.988 -2.196 1.00 86.12 107 LEU A O 1
ATOM 826 N N . ALA A 1 108 ? 1.516 15.895 -2.999 1.00 85.00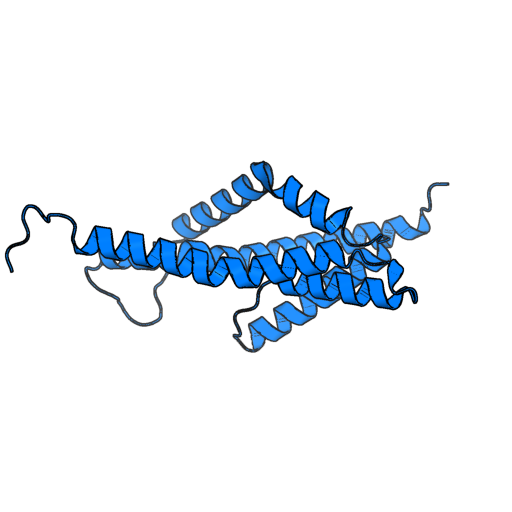 108 ALA A N 1
ATOM 827 C CA . ALA A 1 108 ? 0.228 15.593 -2.381 1.00 85.00 108 ALA A CA 1
ATOM 828 C C . ALA A 1 108 ? 0.276 15.683 -0.849 1.00 85.00 108 ALA A C 1
ATOM 830 O O . ALA A 1 108 ? -0.605 16.285 -0.233 1.00 85.00 108 ALA A O 1
ATOM 831 N N . THR A 1 109 ? 1.347 15.175 -0.237 1.00 79.25 109 THR A N 1
ATOM 832 C CA . THR A 1 109 ? 1.576 15.252 1.211 1.00 79.25 109 THR A CA 1
ATOM 833 C C . THR A 1 109 ? 1.707 16.705 1.671 1.00 79.25 109 THR A C 1
ATOM 835 O O . THR A 1 109 ? 1.126 17.087 2.687 1.00 79.25 109 THR A O 1
ATOM 838 N N . ARG A 1 110 ? 2.407 17.559 0.908 1.00 80.44 110 ARG A N 1
ATOM 839 C CA . ARG A 1 110 ? 2.515 19.003 1.202 1.00 80.44 110 ARG A CA 1
ATOM 840 C C . ARG A 1 110 ? 1.168 19.716 1.092 1.00 80.44 110 ARG A C 1
ATOM 842 O O . ARG A 1 110 ? 0.900 20.615 1.887 1.00 80.44 110 ARG A O 1
ATOM 849 N N . LEU A 1 111 ? 0.318 19.283 0.163 1.00 85.38 111 LEU A N 1
ATOM 850 C CA . LEU A 1 111 ? -1.058 19.761 0.005 1.00 85.38 111 LEU A CA 1
ATOM 851 C C . LEU A 1 111 ? -2.047 19.106 0.986 1.00 85.38 111 LEU A C 1
ATOM 853 O O . LEU A 1 111 ? -3.219 19.471 0.993 1.00 85.38 111 LEU A O 1
ATOM 857 N N . LYS A 1 112 ? -1.584 18.176 1.835 1.00 77.94 112 LYS A N 1
ATOM 858 C CA . LYS A 1 112 ? -2.397 17.393 2.783 1.00 77.94 112 LYS A CA 1
ATOM 859 C C . LYS A 1 112 ? -3.525 16.601 2.113 1.00 77.94 112 LYS A C 1
ATOM 861 O O . LYS A 1 112 ? -4.561 16.356 2.728 1.00 77.94 112 LYS A O 1
ATOM 866 N N . LEU A 1 113 ? -3.329 16.207 0.858 1.00 80.31 113 LEU A N 1
ATOM 867 C CA . LEU A 1 113 ? -4.284 15.397 0.117 1.00 80.31 113 LEU A CA 1
ATOM 868 C C . LEU A 1 113 ? -3.984 13.911 0.355 1.00 80.31 113 LEU A C 1
ATOM 870 O O . LEU A 1 113 ? -2.843 13.491 0.143 1.00 80.31 113 LEU A O 1
ATOM 874 N N . PRO A 1 114 ? -4.978 13.102 0.766 1.00 75.31 114 PRO A N 1
ATOM 875 C CA . PRO A 1 114 ? -4.810 11.658 0.813 1.00 75.31 114 PRO A CA 1
ATOM 876 C C . PRO A 1 114 ? -4.730 11.128 -0.622 1.00 75.31 114 PRO A C 1
ATOM 878 O O . PRO A 1 114 ? -5.664 11.288 -1.408 1.00 75.31 114 PRO A O 1
ATOM 881 N N . VAL A 1 115 ? -3.603 10.513 -0.973 1.00 81.75 115 VAL A N 1
ATOM 882 C CA . VAL A 1 115 ? -3.368 9.936 -2.303 1.00 81.75 115 VAL A CA 1
ATOM 883 C C . VAL A 1 115 ? -3.007 8.466 -2.193 1.00 81.75 115 VAL A C 1
ATOM 885 O O . VAL A 1 115 ? -2.357 8.048 -1.239 1.00 81.75 115 VAL A O 1
ATOM 888 N N . SER A 1 116 ? -3.414 7.679 -3.189 1.00 86.25 116 SER A N 1
ATOM 889 C CA . SER A 1 116 ? -3.056 6.266 -3.260 1.00 86.25 116 SER A CA 1
ATOM 890 C C . SER A 1 116 ? -1.706 6.083 -3.948 1.00 86.25 116 SER A C 1
ATOM 892 O O . SER A 1 116 ? -1.561 6.343 -5.144 1.00 86.25 116 SER A O 1
ATOM 894 N N . THR A 1 117 ? -0.737 5.547 -3.212 1.00 84.62 117 THR A N 1
ATOM 895 C CA . THR A 1 117 ? 0.595 5.190 -3.728 1.00 84.62 117 THR A CA 1
ATOM 896 C C . THR A 1 117 ? 0.509 4.188 -4.889 1.00 84.62 117 THR A C 1
ATOM 898 O O . THR A 1 117 ? 1.226 4.323 -5.882 1.00 84.62 117 THR A O 1
ATOM 901 N N . THR A 1 118 ? -0.442 3.242 -4.835 1.00 88.06 118 THR A N 1
ATOM 902 C CA . THR A 1 118 ? -0.684 2.256 -5.909 1.00 88.06 118 THR A CA 1
ATOM 903 C C . THR A 1 118 ? -1.149 2.899 -7.218 1.00 88.06 118 THR A C 1
ATOM 905 O O . THR A 1 118 ? -0.766 2.453 -8.304 1.00 88.06 118 THR A O 1
ATOM 908 N N . GLN A 1 119 ? -1.937 3.974 -7.134 1.00 89.81 119 GLN A N 1
ATOM 909 C CA . GLN A 1 119 ? -2.379 4.733 -8.302 1.00 89.81 119 GLN A CA 1
ATOM 910 C C . GLN A 1 119 ? -1.232 5.562 -8.872 1.00 89.81 119 GLN A C 1
ATOM 912 O O . GLN A 1 119 ? -1.056 5.588 -10.090 1.00 89.81 119 GLN A O 1
ATOM 917 N N . CYS A 1 120 ? -0.413 6.167 -8.005 1.00 90.00 120 CYS A N 1
ATOM 918 C CA . CYS A 1 120 ? 0.781 6.897 -8.421 1.00 90.00 120 CYS A CA 1
ATOM 919 C C . CYS A 1 120 ? 1.734 5.996 -9.218 1.00 90.00 120 CYS A C 1
ATOM 921 O O . CYS A 1 120 ? 2.097 6.354 -10.338 1.00 90.00 120 CYS A O 1
ATOM 923 N N . ILE A 1 121 ? 2.095 4.813 -8.696 1.00 88.88 121 ILE A N 1
ATOM 924 C CA . ILE A 1 121 ? 3.027 3.913 -9.396 1.00 88.88 121 ILE A CA 1
ATOM 925 C C . ILE A 1 121 ? 2.420 3.343 -10.675 1.00 88.88 121 ILE A C 1
ATOM 927 O O . ILE A 1 121 ? 3.081 3.358 -11.706 1.00 88.88 121 ILE A O 1
ATOM 931 N N . THR A 1 122 ? 1.143 2.943 -10.669 1.00 90.94 122 THR A N 1
ATOM 932 C CA . THR A 1 122 ? 0.473 2.452 -11.886 1.00 90.94 122 THR A CA 1
ATOM 933 C C . THR A 1 122 ? 0.446 3.534 -12.971 1.00 90.94 122 THR A C 1
ATOM 935 O O . THR A 1 122 ? 0.747 3.251 -14.131 1.00 90.94 122 THR A O 1
ATOM 938 N N . GLY A 1 123 ? 0.138 4.782 -12.601 1.00 91.19 123 GLY A N 1
ATOM 939 C CA . GLY A 1 123 ? 0.152 5.925 -13.513 1.00 91.19 123 GLY A CA 1
ATOM 940 C C . GLY A 1 123 ? 1.550 6.227 -14.055 1.00 91.19 123 GLY A C 1
ATOM 941 O O . GLY A 1 123 ? 1.708 6.395 -15.264 1.00 91.19 123 GLY A O 1
ATOM 942 N N . ALA A 1 124 ? 2.573 6.214 -13.196 1.00 90.62 124 ALA A N 1
ATOM 943 C CA . ALA A 1 124 ? 3.967 6.383 -13.606 1.00 90.62 124 ALA A CA 1
ATOM 944 C C . ALA A 1 124 ? 4.416 5.269 -14.568 1.00 90.62 124 ALA A C 1
ATOM 946 O O . ALA A 1 124 ? 5.055 5.549 -15.583 1.00 90.62 124 ALA A O 1
ATOM 947 N N . THR A 1 125 ? 4.015 4.018 -14.313 1.00 89.75 125 THR A N 1
ATOM 948 C CA . THR A 1 125 ? 4.307 2.878 -15.190 1.00 89.75 125 THR A CA 1
ATOM 949 C C . THR A 1 125 ? 3.644 2.998 -16.555 1.00 89.75 125 THR A C 1
ATOM 951 O O . THR A 1 125 ? 4.289 2.744 -17.575 1.00 89.75 125 THR A O 1
ATOM 954 N N . VAL A 1 126 ? 2.382 3.428 -16.602 1.00 90.25 126 VAL A N 1
ATOM 955 C CA . VAL A 1 126 ? 1.692 3.712 -17.867 1.00 90.25 126 VAL A CA 1
ATOM 956 C C . VAL A 1 126 ? 2.375 4.874 -18.598 1.00 90.25 126 VAL A C 1
ATOM 958 O O . VAL A 1 126 ? 2.658 4.749 -19.786 1.00 90.25 126 VAL A O 1
ATOM 961 N N . GLY A 1 127 ? 2.720 5.960 -17.901 1.00 89.81 127 GLY A N 1
ATOM 962 C CA . GLY A 1 127 ? 3.399 7.122 -18.484 1.00 89.81 127 GLY A CA 1
ATOM 963 C C . GLY A 1 127 ? 4.743 6.771 -19.126 1.00 89.81 127 GLY A C 1
ATOM 964 O O . GLY A 1 127 ? 4.948 7.020 -20.313 1.00 89.81 127 GLY A O 1
ATOM 965 N N . VAL A 1 128 ? 5.632 6.105 -18.383 1.00 89.31 128 VAL A N 1
ATOM 966 C CA . VAL A 1 128 ? 6.937 5.652 -18.903 1.00 89.31 128 VAL A CA 1
ATOM 967 C C . VAL A 1 128 ? 6.768 4.616 -20.023 1.00 89.31 128 VAL A C 1
ATOM 969 O O . VAL A 1 128 ? 7.526 4.615 -20.999 1.00 89.31 128 VAL A O 1
ATOM 972 N N . GLY A 1 129 ? 5.747 3.758 -19.932 1.00 86.31 129 GLY A N 1
ATOM 973 C CA . GLY A 1 129 ? 5.392 2.814 -20.992 1.00 86.31 129 GLY A CA 1
ATOM 974 C C . GLY A 1 129 ? 5.019 3.508 -22.306 1.00 86.31 129 GLY A C 1
ATOM 975 O O . GLY A 1 129 ? 5.484 3.086 -23.370 1.00 86.31 12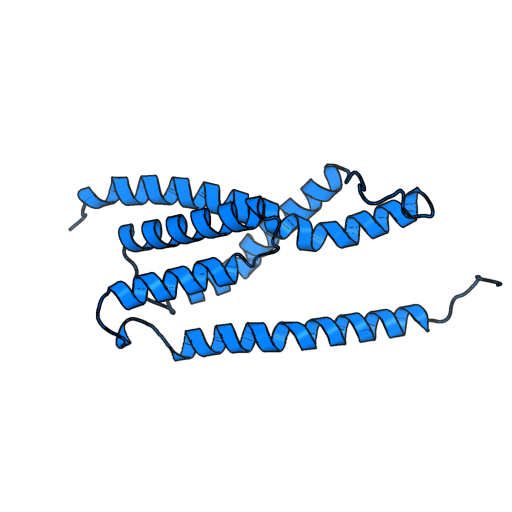9 GLY A O 1
ATOM 976 N N . LEU A 1 130 ? 4.252 4.600 -22.237 1.00 87.44 130 LEU A N 1
ATOM 977 C CA . LEU A 1 130 ? 3.846 5.400 -23.398 1.00 87.44 130 LEU A CA 1
ATOM 978 C C . LEU A 1 130 ? 5.025 6.166 -24.012 1.00 87.44 130 LEU A C 1
ATOM 980 O O . LEU A 1 130 ? 5.124 6.249 -25.236 1.00 87.44 130 LEU A O 1
ATOM 984 N N . CYS A 1 131 ? 5.980 6.629 -23.197 1.00 85.56 131 CYS A N 1
ATOM 985 C CA . CYS A 1 131 ? 7.217 7.259 -23.677 1.00 85.56 131 CYS A CA 1
ATOM 986 C C . CYS A 1 131 ? 8.095 6.325 -24.532 1.00 85.56 131 CYS A C 1
ATOM 988 O O . CYS A 1 131 ? 8.994 6.794 -25.224 1.00 85.56 131 CYS A O 1
ATOM 990 N N . SER A 1 132 ? 7.834 5.012 -24.531 1.00 73.88 132 SER A N 1
ATOM 991 C CA . SER A 1 132 ? 8.515 4.051 -25.414 1.00 73.88 132 SER A CA 1
ATOM 992 C C . SER A 1 132 ? 7.999 4.077 -26.866 1.00 73.88 132 SER A C 1
ATOM 994 O O . SER A 1 132 ? 8.443 3.276 -27.685 1.00 73.88 132 SER A O 1
ATOM 996 N N . GLY A 1 133 ? 7.049 4.962 -27.198 1.00 68.44 133 GLY A N 1
ATOM 997 C CA . GLY A 1 133 ? 6.628 5.272 -28.572 1.00 68.44 133 GLY A CA 1
ATOM 998 C C . GLY A 1 133 ? 5.686 4.259 -29.231 1.00 68.44 133 GLY A C 1
ATOM 999 O O . GLY A 1 133 ? 5.192 4.506 -30.325 1.00 68.44 133 GLY A O 1
ATOM 1000 N N . THR A 1 134 ? 5.395 3.129 -28.580 1.00 76.06 134 THR A N 1
ATOM 1001 C CA . THR A 1 134 ? 4.502 2.092 -29.118 1.00 76.06 134 THR A CA 1
ATOM 1002 C C . THR A 1 134 ? 3.381 1.807 -28.127 1.00 76.06 134 THR A C 1
ATOM 1004 O O . THR A 1 134 ? 3.643 1.257 -27.067 1.00 76.06 134 THR A O 1
ATOM 1007 N N . TRP A 1 135 ? 2.117 2.075 -28.477 1.00 71.50 135 TRP A N 1
ATOM 1008 C CA . TRP A 1 135 ? 0.951 1.785 -27.613 1.00 71.50 135 TRP A CA 1
ATOM 1009 C C . TRP A 1 135 ? 0.838 0.314 -27.179 1.00 71.50 135 TRP A C 1
ATOM 1011 O O . TRP A 1 135 ? 0.190 0.007 -26.183 1.00 71.50 135 TRP A O 1
ATOM 1021 N N . ARG A 1 136 ? 1.466 -0.606 -27.920 1.00 74.69 136 ARG A N 1
ATOM 1022 C CA . ARG A 1 136 ? 1.520 -2.044 -27.612 1.00 74.69 136 ARG A CA 1
ATOM 1023 C C . ARG A 1 136 ? 2.544 -2.411 -26.531 1.00 74.69 136 ARG A C 1
ATOM 1025 O O . ARG A 1 136 ? 2.592 -3.573 -26.145 1.00 74.69 136 ARG A O 1
ATOM 1032 N N . SER A 1 137 ? 3.358 -1.466 -26.053 1.00 79.50 137 SER A N 1
ATOM 1033 C CA . SER A 1 137 ? 4.316 -1.705 -24.961 1.00 79.50 137 SER A CA 1
ATOM 1034 C C . SER A 1 137 ? 3.627 -1.960 -23.615 1.00 79.50 137 SER A C 1
ATOM 1036 O O . SER A 1 137 ? 4.247 -2.513 -22.709 1.00 79.50 137 SER A O 1
ATOM 1038 N N . ILE A 1 138 ? 2.352 -1.574 -23.494 1.00 85.94 138 ILE A N 1
ATOM 1039 C CA . ILE A 1 138 ? 1.559 -1.673 -22.271 1.00 85.94 138 ILE A CA 1
ATOM 1040 C C . ILE A 1 138 ? 0.486 -2.743 -22.431 1.00 85.94 138 ILE A C 1
ATOM 1042 O O . ILE A 1 138 ? -0.239 -2.804 -23.428 1.00 85.94 138 ILE A O 1
ATOM 1046 N N . ASN A 1 139 ? 0.325 -3.557 -21.394 1.00 87.94 139 ASN A N 1
ATOM 1047 C CA . ASN A 1 139 ? -0.778 -4.499 -21.303 1.00 87.94 139 ASN A CA 1
ATOM 1048 C C . ASN A 1 139 ? -2.077 -3.795 -20.867 1.00 87.94 139 ASN A C 1
ATOM 1050 O O . ASN A 1 139 ? -2.430 -3.768 -19.687 1.00 87.94 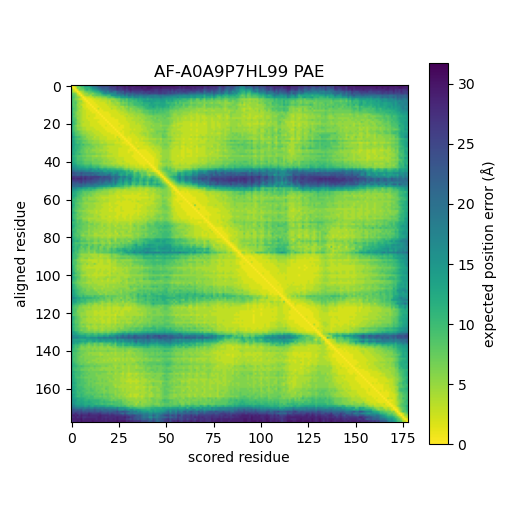139 ASN A O 1
ATOM 1054 N N . TRP A 1 140 ? -2.820 -3.250 -21.830 1.00 87.56 140 TRP A N 1
ATOM 1055 C CA . TRP A 1 140 ? -4.075 -2.524 -21.580 1.00 87.56 140 TRP A CA 1
ATOM 1056 C C . TRP A 1 140 ? -5.156 -3.352 -20.891 1.00 87.56 140 TRP A C 1
ATOM 1058 O O . TRP A 1 140 ? -5.934 -2.811 -20.109 1.00 87.56 140 TRP A O 1
ATOM 1068 N N . ARG A 1 141 ? -5.185 -4.670 -21.125 1.00 89.81 141 ARG A N 1
ATOM 1069 C CA . ARG A 1 141 ? -6.109 -5.563 -20.416 1.00 89.81 141 ARG A CA 1
ATOM 1070 C C . ARG A 1 141 ? -5.824 -5.531 -18.920 1.00 89.81 141 ARG A C 1
ATOM 1072 O O . ARG A 1 141 ? -6.749 -5.465 -18.121 1.00 89.81 141 ARG A O 1
ATOM 1079 N N . MET A 1 142 ? -4.550 -5.568 -18.544 1.00 87.00 142 MET A N 1
ATOM 1080 C CA . MET A 1 142 ? -4.145 -5.509 -17.146 1.00 87.00 142 MET A CA 1
ATOM 1081 C C . MET A 1 142 ? -4.411 -4.141 -16.520 1.00 87.00 142 MET A C 1
ATOM 1083 O O . MET A 1 142 ? -4.919 -4.089 -15.405 1.00 87.00 142 MET A O 1
ATOM 1087 N N . VAL A 1 143 ? -4.134 -3.056 -17.248 1.00 90.00 143 VAL A N 1
ATOM 1088 C CA . VAL A 1 143 ? -4.503 -1.700 -16.815 1.00 90.00 143 VAL A CA 1
ATOM 1089 C C . VAL A 1 143 ? -6.005 -1.645 -16.526 1.00 90.00 143 VAL A C 1
ATOM 1091 O O . VAL A 1 143 ? -6.396 -1.301 -15.417 1.00 90.00 143 VAL A O 1
ATOM 1094 N N . ALA A 1 144 ? -6.853 -2.088 -17.456 1.00 90.44 144 ALA A N 1
ATOM 1095 C CA . ALA A 1 144 ? -8.300 -2.107 -17.252 1.00 90.44 144 ALA A CA 1
ATOM 1096 C C . ALA A 1 144 ? -8.715 -2.916 -16.007 1.00 90.44 144 ALA A C 1
ATOM 1098 O O . ALA A 1 144 ? -9.542 -2.447 -15.229 1.00 90.44 144 ALA A O 1
ATOM 1099 N N . TRP A 1 145 ? -8.107 -4.084 -15.765 1.00 89.81 145 TRP A N 1
ATOM 1100 C CA . TRP A 1 145 ? -8.357 -4.870 -14.548 1.00 89.81 145 TRP A CA 1
ATOM 1101 C C . TRP A 1 145 ? -8.004 -4.121 -13.260 1.00 89.81 145 TRP A C 1
ATOM 1103 O O . TRP A 1 145 ? -8.751 -4.217 -12.289 1.00 89.81 145 TRP A O 1
ATOM 1113 N N . ILE A 1 146 ? -6.902 -3.368 -13.249 1.00 90.06 146 ILE A N 1
ATOM 1114 C CA . ILE A 1 146 ? -6.491 -2.566 -12.089 1.00 90.06 146 ILE A CA 1
ATOM 1115 C C . ILE A 1 146 ? -7.528 -1.469 -11.805 1.00 90.06 146 ILE A C 1
ATOM 1117 O O . ILE A 1 146 ? -8.013 -1.359 -10.680 1.00 90.06 146 ILE A O 1
ATOM 1121 N N . TYR A 1 147 ? -7.926 -0.710 -12.830 1.00 89.94 147 TYR A N 1
ATOM 1122 C CA . TYR A 1 147 ? -8.905 0.374 -12.680 1.00 89.94 147 TYR A CA 1
ATOM 1123 C C . TYR A 1 147 ? -10.287 -0.141 -12.262 1.00 89.94 147 TYR A C 1
ATOM 1125 O O . TYR A 1 147 ? -10.910 0.424 -11.363 1.00 89.94 147 TYR A O 1
ATOM 1133 N N . MET A 1 148 ? -10.749 -1.242 -12.864 1.00 91.69 148 MET A N 1
ATOM 1134 C CA . MET A 1 148 ? -11.993 -1.898 -12.450 1.00 91.69 148 MET A CA 1
ATOM 1135 C C . MET A 1 148 ? -11.911 -2.386 -11.003 1.00 91.69 148 MET A C 1
ATOM 1137 O O . MET A 1 148 ? -12.871 -2.226 -10.251 1.00 91.69 148 MET A O 1
ATOM 1141 N N . GLY A 1 149 ? -10.756 -2.920 -10.593 1.00 90.94 149 GLY A N 1
ATOM 1142 C CA . GLY A 1 149 ? -10.488 -3.300 -9.210 1.00 90.94 149 GLY A CA 1
ATOM 1143 C C . GLY A 1 149 ? -10.707 -2.138 -8.244 1.00 90.94 149 GLY A C 1
ATOM 1144 O O . GLY A 1 149 ? -11.452 -2.299 -7.283 1.00 90.94 149 GLY A O 1
ATOM 1145 N N . TRP A 1 150 ? -10.154 -0.957 -8.536 1.00 91.06 150 TRP A N 1
ATOM 1146 C CA . TRP A 1 150 ? -10.317 0.233 -7.690 1.00 91.06 150 TRP A CA 1
ATOM 1147 C C . TRP A 1 150 ? -11.775 0.684 -7.556 1.00 91.06 150 TRP A C 1
ATOM 1149 O O . TRP A 1 150 ? -12.228 0.992 -6.450 1.00 91.06 150 TRP A O 1
ATOM 1159 N N . ILE A 1 151 ? -12.525 0.679 -8.663 1.00 92.06 151 ILE A N 1
ATOM 1160 C CA . ILE A 1 151 ? -13.948 1.047 -8.658 1.00 92.06 151 ILE A CA 1
ATOM 1161 C C . ILE A 1 151 ? -14.758 0.056 -7.822 1.00 92.06 151 ILE A C 1
ATOM 1163 O O . ILE A 1 151 ? -15.622 0.481 -7.066 1.00 92.06 151 ILE A O 1
ATOM 1167 N N . ILE A 1 152 ? -14.474 -1.245 -7.928 1.00 93.06 152 ILE A N 1
ATOM 1168 C CA . ILE A 1 152 ? -15.208 -2.300 -7.212 1.00 93.06 152 ILE A CA 1
ATOM 1169 C C . ILE A 1 152 ? -14.827 -2.346 -5.727 1.00 93.06 152 ILE A C 1
ATOM 1171 O O . ILE A 1 152 ? -15.680 -2.623 -4.885 1.00 93.06 152 ILE A O 1
ATOM 1175 N N . THR A 1 153 ? -13.577 -2.045 -5.366 1.00 92.19 153 THR A N 1
ATOM 1176 C CA . THR A 1 153 ? -13.138 -2.101 -3.962 1.00 92.19 153 THR A CA 1
ATOM 1177 C C . THR A 1 153 ? -13.890 -1.133 -3.053 1.00 92.19 153 THR A C 1
ATOM 1179 O O . THR A 1 153 ? -14.194 -1.499 -1.922 1.00 92.19 153 THR A O 1
ATOM 1182 N N . LEU A 1 154 ? -14.243 0.065 -3.533 1.00 90.94 154 LEU A N 1
ATOM 1183 C CA . LEU A 1 154 ? -14.953 1.073 -2.736 1.00 90.94 154 LEU A CA 1
ATOM 1184 C C . LEU A 1 154 ? -16.359 0.627 -2.279 1.00 90.94 154 LEU A C 1
ATOM 1186 O O . L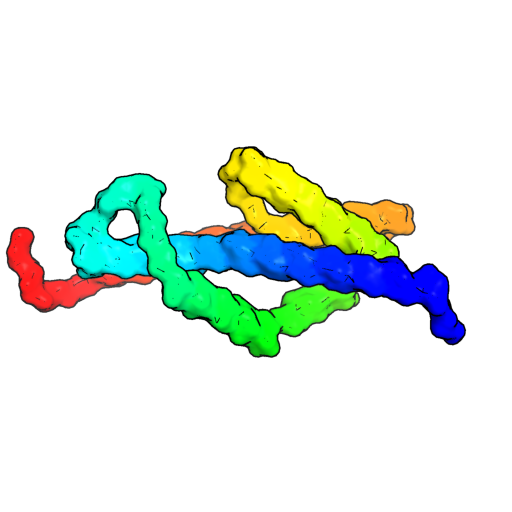EU A 1 154 ? -16.603 0.622 -1.070 1.00 90.94 154 LEU A O 1
ATOM 1190 N N . PRO A 1 155 ? -17.287 0.221 -3.172 1.00 94.06 155 PRO A N 1
ATOM 1191 C CA . PRO A 1 155 ? -18.608 -0.239 -2.765 1.00 94.06 155 PRO A CA 1
ATOM 1192 C C . PRO A 1 155 ? -18.528 -1.531 -1.954 1.00 94.06 155 PRO A C 1
ATOM 1194 O O . PRO A 1 155 ? -19.244 -1.660 -0.968 1.00 94.06 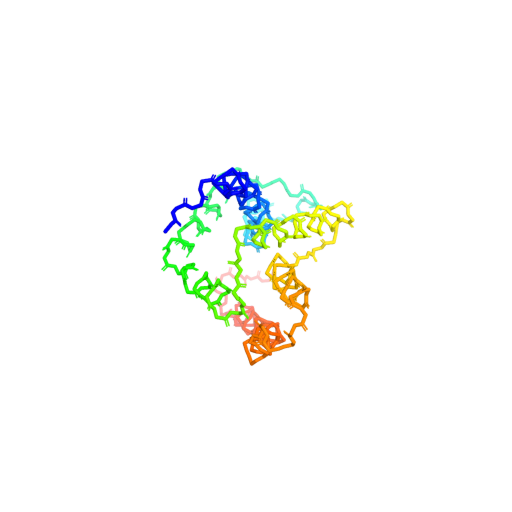155 PRO A O 1
ATOM 1197 N N . VAL A 1 156 ? -17.637 -2.465 -2.304 1.00 94.94 156 VAL A N 1
ATOM 1198 C CA . VAL A 1 156 ? -17.498 -3.727 -1.561 1.00 94.94 156 VAL A CA 1
ATOM 1199 C C . VAL A 1 156 ? -17.026 -3.471 -0.128 1.00 94.94 156 VAL A C 1
ATOM 1201 O O . VAL A 1 156 ? -17.644 -3.971 0.811 1.00 94.94 156 VAL A O 1
ATOM 1204 N N . ALA A 1 157 ? -15.989 -2.651 0.064 1.00 92.44 157 ALA A N 1
ATOM 1205 C CA . ALA A 1 157 ? -15.505 -2.298 1.398 1.00 92.44 157 ALA A CA 1
ATOM 1206 C C . ALA A 1 157 ? -16.568 -1.539 2.210 1.00 92.44 157 ALA A C 1
ATOM 1208 O O . ALA A 1 157 ? -16.774 -1.841 3.386 1.00 92.44 157 ALA A O 1
ATOM 1209 N N . GLY A 1 158 ? -17.278 -0.600 1.575 1.00 93.00 158 GLY A N 1
ATOM 1210 C CA . GLY A 1 158 ? -18.361 0.153 2.208 1.00 93.00 158 GLY A CA 1
ATOM 1211 C C . GLY A 1 158 ? -19.522 -0.737 2.654 1.00 93.00 158 GLY A C 1
ATOM 1212 O O . GLY A 1 158 ? -19.978 -0.625 3.790 1.00 93.00 158 GLY A O 1
ATOM 1213 N N . VAL A 1 159 ? -19.959 -1.665 1.798 1.00 95.44 159 VAL A N 1
ATOM 1214 C CA . VAL A 1 159 ? -21.045 -2.607 2.109 1.00 95.44 159 VAL A CA 1
ATOM 1215 C C . VAL A 1 159 ? -20.638 -3.562 3.226 1.00 95.44 159 VAL A C 1
ATOM 1217 O O . VAL A 1 159 ? -21.390 -3.713 4.183 1.00 95.44 159 VAL A O 1
ATOM 1220 N N . ILE A 1 160 ? -19.448 -4.168 3.156 1.00 95.44 160 ILE A N 1
ATOM 1221 C CA . ILE A 1 160 ? -18.974 -5.093 4.198 1.00 95.44 160 ILE A CA 1
ATOM 1222 C C . ILE A 1 160 ? -18.873 -4.371 5.547 1.00 95.44 160 ILE A C 1
ATOM 1224 O O . ILE A 1 160 ? -19.401 -4.862 6.545 1.00 95.44 160 ILE A O 1
ATOM 1228 N N . SER A 1 161 ? -18.254 -3.187 5.573 1.00 92.25 161 SER A N 1
ATOM 1229 C CA . SER A 1 161 ? -18.140 -2.374 6.789 1.00 92.25 161 SER A CA 1
ATOM 1230 C C . SER A 1 161 ? -19.516 -1.985 7.346 1.00 92.25 161 SER A C 1
ATOM 1232 O O . SER A 1 161 ? -19.777 -2.154 8.537 1.00 92.25 161 SER A O 1
ATOM 1234 N N . GLY A 1 162 ? -20.434 -1.544 6.479 1.00 92.38 162 GLY A N 1
ATOM 1235 C CA . GLY A 1 162 ? -21.795 -1.165 6.859 1.00 92.38 162 GLY A CA 1
ATOM 1236 C C . GLY A 1 162 ? -22.609 -2.328 7.428 1.00 92.38 162 GLY A C 1
ATOM 1237 O O . GLY A 1 162 ? -23.265 -2.168 8.456 1.00 92.38 162 GLY A O 1
ATOM 1238 N N . VAL A 1 163 ? -22.525 -3.512 6.814 1.00 94.19 163 VAL A N 1
ATOM 1239 C CA . VAL A 1 163 ? -23.206 -4.725 7.295 1.00 94.19 163 VAL A CA 1
ATOM 1240 C C . VAL A 1 163 ? -22.664 -5.145 8.660 1.00 94.19 163 VAL A C 1
ATOM 1242 O O . VAL A 1 163 ? -23.450 -5.385 9.574 1.00 94.19 163 VAL A O 1
ATOM 1245 N N . ILE A 1 164 ? -21.338 -5.180 8.833 1.00 93.12 164 ILE A N 1
ATOM 1246 C CA . ILE A 1 164 ? -20.715 -5.537 10.118 1.00 93.12 164 ILE A CA 1
ATOM 1247 C C . ILE A 1 164 ? -21.122 -4.539 11.208 1.00 93.12 164 ILE A C 1
ATOM 1249 O O . ILE A 1 164 ? -21.533 -4.949 12.292 1.00 93.12 164 ILE A O 1
ATOM 1253 N N . CYS A 1 165 ? -21.069 -3.238 10.915 1.00 90.88 165 CYS A N 1
ATOM 1254 C CA . CYS A 1 165 ? -21.498 -2.196 11.845 1.00 90.88 165 CYS A CA 1
ATOM 1255 C C . CYS A 1 165 ? -22.977 -2.361 12.235 1.00 90.88 165 CYS A C 1
ATOM 1257 O O . CYS A 1 165 ? -23.316 -2.341 13.419 1.00 90.88 165 CYS A O 1
ATOM 1259 N N . GLY A 1 166 ? -23.850 -2.617 11.255 1.00 90.50 166 GLY A N 1
ATOM 1260 C CA . GLY A 1 166 ? -25.271 -2.871 11.486 1.00 90.50 166 GLY A CA 1
ATOM 1261 C C . GLY A 1 166 ? -25.523 -4.080 12.389 1.00 90.50 166 GLY A C 1
ATOM 1262 O O . GLY A 1 166 ? -26.347 -3.997 13.300 1.00 90.50 166 GLY A O 1
ATOM 1263 N N . ILE A 1 167 ? -24.784 -5.176 12.194 1.00 91.38 167 ILE A N 1
ATOM 1264 C CA . ILE A 1 167 ? -24.871 -6.364 13.054 1.00 91.38 167 ILE A CA 1
ATOM 1265 C C . ILE A 1 167 ? -24.430 -6.029 14.483 1.00 91.38 167 ILE A C 1
ATOM 1267 O O . ILE A 1 167 ? -25.141 -6.366 15.423 1.00 91.38 167 ILE A O 1
ATOM 1271 N N . ILE A 1 168 ? -23.299 -5.339 14.660 1.00 88.81 168 ILE A N 1
ATOM 1272 C CA . ILE A 1 168 ? -22.760 -5.000 15.989 1.00 88.81 168 ILE A CA 1
ATOM 1273 C C . ILE A 1 168 ? -23.717 -4.086 16.763 1.00 88.81 168 ILE A C 1
ATOM 1275 O O . ILE A 1 168 ? -23.935 -4.288 17.956 1.00 88.81 168 ILE A O 1
ATOM 1279 N N . ILE A 1 169 ? -24.324 -3.100 16.097 1.00 87.31 169 ILE A N 1
ATOM 1280 C CA . ILE A 1 169 ? -25.263 -2.173 16.743 1.00 87.31 169 ILE A CA 1
ATOM 1281 C C . ILE A 1 169 ? -26.528 -2.901 17.219 1.00 87.31 169 ILE A C 1
ATOM 1283 O O . ILE A 1 169 ? -27.021 -2.581 18.304 1.00 87.31 169 ILE A O 1
ATOM 1287 N N . ASN A 1 170 ? -27.021 -3.868 16.437 1.00 87.44 170 ASN A N 1
ATOM 1288 C CA . ASN A 1 170 ? -28.233 -4.643 16.730 1.00 87.44 170 ASN A CA 1
ATOM 1289 C C . ASN A 1 170 ? -27.966 -5.940 17.512 1.00 87.44 170 ASN A C 1
ATOM 1291 O O . ASN A 1 170 ? -28.906 -6.678 17.808 1.00 87.44 170 ASN A O 1
ATOM 1295 N N . ALA A 1 171 ? -26.708 -6.242 17.843 1.00 84.69 171 ALA A N 1
ATOM 1296 C CA . ALA A 1 171 ? -26.371 -7.417 18.630 1.00 84.69 171 ALA A CA 1
ATOM 1297 C C . ALA A 1 171 ? -27.006 -7.311 20.031 1.00 84.69 171 ALA A C 1
ATOM 1299 O O . ALA A 1 171 ? -27.000 -6.224 20.621 1.00 84.69 171 ALA A O 1
ATOM 1300 N N . PRO A 1 172 ? -27.550 -8.412 20.585 1.00 80.00 172 PRO A N 1
ATOM 1301 C CA . PRO A 1 172 ? -28.157 -8.400 21.909 1.00 80.00 172 PRO A CA 1
ATOM 1302 C C . PRO A 1 172 ? -27.119 -7.974 22.951 1.00 80.00 172 PRO A C 1
ATOM 1304 O O . PRO A 1 172 ? -26.113 -8.648 23.171 1.00 80.00 172 PRO A O 1
ATOM 1307 N N . ARG A 1 173 ? -27.359 -6.819 23.577 1.00 71.56 173 ARG A N 1
ATOM 1308 C CA . ARG A 1 173 ? -26.474 -6.243 24.592 1.00 71.56 173 ARG A CA 1
ATOM 1309 C C . ARG A 1 173 ? -26.923 -6.748 25.955 1.00 71.56 173 ARG A C 1
ATOM 1311 O O . ARG A 1 173 ? -27.925 -6.283 26.493 1.00 71.56 173 ARG A O 1
ATOM 1318 N N . TRP A 1 174 ? -26.208 -7.713 26.520 1.00 64.69 174 TRP A N 1
ATOM 1319 C CA . TRP A 1 174 ? -26.447 -8.116 27.903 1.00 64.69 174 TRP A CA 1
ATOM 1320 C C . TRP A 1 174 ? -25.811 -7.101 28.859 1.00 64.69 174 TRP A C 1
ATOM 1322 O O . TRP A 1 174 ? -24.599 -6.909 28.843 1.00 64.69 174 TRP A O 1
ATOM 1332 N N . GLY A 1 175 ? -26.640 -6.451 29.685 1.00 64.81 175 GLY A N 1
ATOM 1333 C CA . GLY A 1 175 ? -26.189 -5.630 30.817 1.00 64.81 175 GLY A CA 1
ATOM 1334 C C . GLY A 1 175 ? -26.132 -4.108 30.618 1.00 64.81 175 GLY A C 1
ATOM 1335 O O . GLY A 1 175 ? -25.610 -3.433 31.499 1.00 64.81 175 GLY A O 1
ATOM 1336 N N . TYR A 1 176 ? -26.665 -3.543 29.527 1.00 55.19 176 TYR A N 1
ATOM 1337 C CA . TYR A 1 176 ? -26.760 -2.083 29.352 1.00 55.19 176 TYR A CA 1
ATOM 1338 C C . TYR A 1 176 ? -28.210 -1.621 29.541 1.00 55.19 176 TYR A C 1
ATOM 1340 O O . TYR A 1 176 ? -29.050 -1.832 28.666 1.00 55.19 176 TYR A O 1
ATOM 1348 N N . SER A 1 177 ? -28.509 -1.035 30.700 1.00 48.91 177 SER A N 1
ATOM 1349 C CA . SER A 1 177 ? -29.817 -0.440 30.999 1.00 48.91 177 SER A CA 1
ATOM 1350 C C . SER A 1 177 ? -29.714 1.066 30.780 1.00 48.91 177 SER A C 1
ATOM 1352 O O . SER A 1 177 ? -29.114 1.726 31.619 1.00 48.91 177 SER A O 1
ATOM 1354 N N . GLY A 1 178 ? -30.286 1.561 29.676 1.00 52.34 178 GLY A N 1
ATOM 1355 C CA . GLY A 1 178 ? -30.616 2.979 29.448 1.00 52.34 178 GLY A CA 1
ATOM 1356 C C . GLY A 1 178 ? -29.449 3.951 29.422 1.00 52.34 178 GLY A C 1
ATOM 1357 O O . GLY A 1 178 ? -29.112 4.471 30.503 1.00 52.34 178 GLY A O 1
#

pLDDT: mean 83.09, std 9.66, range [44.81, 95.44]

InterPro domains:
  IPR001204 Phosphate transporter [PF01384] (17-161)
  IPR001204 Phosphate transporter [PTHR11101] (25-172)

Foldseek 3Di:
DPPPVCVVLLVVLVVLVVVVVVLCLVLVLCVVLVVVLQVVCCVPPVDDPDPDRDGDVVSSVVSSVVVVVCCVPPVVVVCCCLPPPFADDDSNLSSQLSVQLVVVSVVCVVVVHRDDSVVSSSVSSQVSQVVVVDPVRGDVVSVVVVVVCVVVCVVVVVVVVVVVVVCVVPPDDPPDDD

Radius of gyration: 21.0 Å; Cα contacts (8 Å, |Δi|>4): 96; chains: 1; bounding box: 59×33×60 Å

Organism: NCBI:txid221167

Mean predicted aligned error: 8.02 Å